Protein AF-A0A3L7MNP2-F1 (afdb_monomer)

Nearest PDB structures (foldseek):
  5yqg-assembly1_A  TM=2.444E-01  e=7.232E-02  Mus musculus
  6zbt-assembly2_C  TM=2.582E-01  e=4.859E-01  Homo sapiens
  8qt5-assembly4_G  TM=2.589E-01  e=6.925E-01  Arabidopsis thaliana
  6xr2-assembly2_D  TM=2.088E-01  e=4.863E+00  synthetic construct

pLDDT: mean 84.93, std 20.58, range [28.83, 97.75]

Mean predicted aligned error: 11.1 Å

Secondary structure (DSSP, 8-state):
-----------------------------PPPPP-TTTTTTGGGSPPP-SHHHHHHHHHHHHHTT-HHHHHHHHHHHHHT---HHHHHHHHHHH-HHHHHGGGG-S-S-SSHHHHHHHHHHHHHHHHHHHHHHHHHHH-HHHHHHHHHHHTS-HHHHHHHHHHHHHHGGGGHHHHHHHHTTS-HHHHHHHHHHHHHS-GGGHHHHHHTTTTS-HHHHHHHHHHHHHHT-GGGHHHHHHHHH-TTS-HHHHHHH--

Foldseek 3Di:
DDDDDDDDDDDDDDDDDDDDDPPPDDPPPDPDPPPCPPCVVCVVDDDDDALVSLVVQLVVCVVVVNLLRSLVSLVVSLVVDDDLVSLLVCCVVQNLVNLVCQCVPPASDPDPVSRVSSNVSSVVSSVSSVVSNLCCLLDPVNLLVLLVLCVPDPVSVVVSLVSPLVSALSSLVVLLVVCQVDDPVSNVSSLVSLLPRDLSNLVVLLVSCPPGDLVSVLSSLVSCVSNVVVVNLVVLVVQLPDPVHDNVRNVSSPD

Solvent-accessible surface area (backbone atoms only — not comparable to full-atom values): 14923 Å² total; per-residue (Å²): 138,90,80,85,91,84,84,91,83,91,84,90,82,89,84,81,89,82,93,76,82,88,73,80,74,76,77,77,74,68,79,74,71,78,76,70,74,82,59,69,65,58,83,76,54,78,80,64,84,51,75,63,46,28,51,52,48,24,53,50,26,47,74,76,68,39,27,59,57,18,33,49,37,46,50,54,53,64,72,66,63,75,52,52,69,55,32,23,49,48,35,72,75,61,37,62,68,56,53,52,50,54,74,69,58,88,68,38,40,92,50,67,67,61,23,53,50,36,54,51,48,41,51,50,50,42,51,52,30,50,51,20,38,49,53,62,44,59,33,64,68,59,48,52,51,32,58,56,26,42,74,48,54,74,66,48,20,52,51,21,51,54,55,42,42,72,22,36,50,64,37,45,67,58,50,55,61,45,48,71,73,49,54,79,73,61,30,49,49,50,51,53,47,67,48,69,39,58,79,73,36,50,62,64,53,54,63,49,48,59,94,46,57,70,69,50,30,49,54,51,48,51,33,38,60,76,56,63,46,70,87,42,49,68,60,27,50,50,48,37,65,43,86,89,51,56,68,72,51,19,59,65,34,54,126

Radius of gyration: 38.27 Å; Cα contacts (8 Å, |Δi|>4): 217; chains: 1; bounding box: 99×51×128 Å

Structure (mmCIF, N/CA/C/O backbone):
data_AF-A0A3L7MNP2-F1
#
_entry.id   AF-A0A3L7MNP2-F1
#
loop_
_atom_site.group_PDB
_atom_site.id
_atom_site.type_symbol
_atom_site.label_atom_id
_atom_site.label_alt_id
_atom_site.label_comp_id
_atom_site.label_asym_id
_atom_site.label_entity_id
_atom_site.label_seq_id
_atom_site.pdbx_PDB_ins_code
_atom_site.Cartn_x
_atom_site.Cartn_y
_atom_site.Cartn_z
_atom_site.occupancy
_atom_site.B_iso_or_equiv
_atom_site.auth_seq_id
_atom_site.auth_comp_id
_atom_site.auth_asym_id
_atom_site.auth_atom_id
_atom_site.pdbx_PDB_model_num
ATOM 1 N N . MET A 1 1 ? -74.130 37.918 67.018 1.00 36.03 1 MET A N 1
ATOM 2 C CA . MET A 1 1 ? -75.273 37.619 67.915 1.00 36.03 1 MET A CA 1
ATOM 3 C C . MET A 1 1 ? -75.257 36.127 68.226 1.00 36.03 1 MET A C 1
ATOM 5 O O . MET A 1 1 ? -75.514 35.333 67.341 1.00 36.03 1 MET A O 1
ATOM 9 N N . VAL A 1 2 ? -74.566 35.745 69.302 1.00 34.62 2 VAL A N 1
ATOM 10 C CA . VAL A 1 2 ? -75.116 35.191 70.562 1.00 34.62 2 VAL A CA 1
ATOM 11 C C . VAL A 1 2 ? -75.863 33.864 70.398 1.00 34.62 2 VAL A C 1
ATOM 13 O O . VAL A 1 2 ? -76.995 33.847 69.928 1.00 34.62 2 VAL A O 1
ATOM 16 N N . LYS A 1 3 ? -75.238 32.792 70.905 1.00 37.31 3 LYS A N 1
ATOM 17 C CA . LYS A 1 3 ? -75.749 31.802 71.885 1.00 37.31 3 LYS A CA 1
ATOM 18 C C . LYS A 1 3 ? -74.640 30.743 72.023 1.00 37.31 3 LYS A C 1
ATOM 20 O O . LYS A 1 3 ? -74.254 30.148 71.033 1.00 37.31 3 LYS A O 1
ATOM 25 N N . GLY A 1 4 ? -73.953 30.586 73.153 1.00 33.69 4 GLY A N 1
ATOM 26 C CA . GLY A 1 4 ? -74.481 30.394 74.504 1.00 33.69 4 GLY A CA 1
ATOM 27 C C . GLY A 1 4 ? -74.569 28.879 74.743 1.00 33.69 4 GLY A C 1
ATOM 28 O O . GLY A 1 4 ? -75.430 28.237 74.165 1.00 33.69 4 GLY A O 1
ATOM 29 N N . LEU A 1 5 ? -73.592 28.260 75.412 1.00 35.53 5 LEU A N 1
ATOM 30 C CA . LEU A 1 5 ? -73.501 28.087 76.873 1.00 35.53 5 LEU A CA 1
ATOM 31 C C . LEU A 1 5 ? -73.873 26.638 77.259 1.00 35.53 5 LEU A C 1
ATOM 33 O O . LEU A 1 5 ? -75.000 26.234 76.992 1.00 35.53 5 LEU A O 1
ATOM 37 N N . ARG A 1 6 ? -72.974 25.916 77.953 1.00 37.38 6 ARG A N 1
ATOM 38 C CA . ARG A 1 6 ? -73.204 25.112 79.190 1.00 37.38 6 ARG A CA 1
ATOM 39 C C . ARG A 1 6 ? -72.086 24.064 79.377 1.00 37.38 6 ARG A C 1
ATOM 41 O O . ARG A 1 6 ? -71.880 23.236 78.508 1.00 37.38 6 ARG A O 1
ATOM 48 N N . ARG A 1 7 ? -71.226 24.249 80.391 1.00 39.12 7 ARG A N 1
ATOM 49 C CA . ARG A 1 7 ? -71.238 23.655 81.763 1.00 39.12 7 ARG A CA 1
ATOM 50 C C . ARG A 1 7 ? -70.405 22.358 81.825 1.00 39.12 7 ARG A C 1
ATOM 52 O O . ARG A 1 7 ? -70.753 21.401 81.160 1.00 39.12 7 ARG A O 1
ATOM 59 N N . ILE A 1 8 ? -69.186 22.406 82.380 1.00 34.78 8 ILE A N 1
ATOM 60 C CA . ILE A 1 8 ? -68.773 22.135 83.787 1.00 34.78 8 ILE A CA 1
ATOM 61 C C . ILE A 1 8 ? -68.846 20.646 84.175 1.00 34.78 8 ILE A C 1
ATOM 63 O O . ILE A 1 8 ? -69.945 20.121 84.303 1.00 34.78 8 ILE A O 1
ATOM 67 N N . ALA A 1 9 ? -67.666 20.059 84.446 1.00 33.59 9 ALA A N 1
ATOM 68 C CA . ALA A 1 9 ? -67.277 19.175 85.573 1.00 33.59 9 ALA A CA 1
ATOM 69 C C . ALA A 1 9 ? -66.149 18.231 85.094 1.00 33.59 9 ALA A C 1
ATOM 71 O O . ALA A 1 9 ? -66.364 17.403 84.220 1.00 33.59 9 ALA A O 1
ATOM 72 N N . LEU A 1 10 ? -64.879 18.501 85.410 1.00 28.83 10 LEU A N 1
ATOM 73 C CA . LEU A 1 10 ? -64.154 18.092 86.625 1.00 28.83 10 LEU A CA 1
ATOM 74 C C . LEU A 1 10 ? -64.037 16.561 86.771 1.00 28.83 10 LEU A C 1
ATOM 76 O O . LEU A 1 10 ? -64.940 15.898 87.264 1.00 28.83 10 LEU A O 1
ATOM 80 N N . GLY A 1 11 ? -62.880 16.033 86.370 1.00 30.77 11 GLY A N 1
ATOM 81 C CA . GLY A 1 11 ? -62.455 14.650 86.567 1.00 30.77 11 GLY A CA 1
ATOM 82 C C . GLY A 1 11 ? -60.932 14.598 86.537 1.00 30.77 11 GLY A C 1
ATOM 83 O O . GLY A 1 11 ? -60.317 14.463 85.488 1.00 30.77 11 GLY A O 1
ATOM 84 N N . MET A 1 12 ? -60.349 14.835 87.704 1.00 30.33 12 MET A N 1
ATOM 85 C CA . MET A 1 12 ? -58.928 14.958 87.994 1.00 30.33 12 MET A CA 1
ATOM 86 C C . MET A 1 12 ? -58.279 13.565 88.025 1.00 30.33 12 MET A C 1
ATOM 88 O O . MET A 1 12 ? -58.641 12.754 88.869 1.00 30.33 12 MET A O 1
ATOM 92 N N . MET A 1 13 ? -57.287 13.299 87.173 1.00 31.62 13 MET A N 1
ATOM 93 C CA . MET A 1 13 ? -56.102 12.565 87.623 1.00 31.62 13 MET A CA 1
ATOM 94 C C . MET A 1 13 ? -54.887 12.936 86.773 1.00 31.62 13 MET A C 1
ATOM 96 O O . MET A 1 13 ? -54.773 12.605 85.596 1.00 31.62 13 MET A O 1
ATOM 100 N N . ILE A 1 14 ? -54.005 13.685 87.425 1.00 34.84 14 ILE A N 1
ATOM 101 C CA . ILE A 1 14 ? -52.645 13.996 87.017 1.00 34.84 14 ILE A CA 1
ATOM 102 C C . ILE A 1 14 ? -51.771 12.853 87.535 1.00 34.84 14 ILE A C 1
ATOM 104 O O . ILE A 1 14 ? -51.739 12.610 88.739 1.00 34.84 14 ILE A O 1
ATOM 108 N N . ALA A 1 15 ? -51.037 12.201 86.637 1.00 35.03 15 ALA A N 1
ATOM 109 C CA . ALA A 1 15 ? -49.803 11.493 86.957 1.00 35.03 15 ALA A CA 1
ATOM 110 C C . ALA A 1 15 ? -48.790 11.747 85.827 1.00 35.03 15 ALA A C 1
ATOM 112 O O . ALA A 1 15 ? -48.742 11.065 84.812 1.00 35.03 15 ALA A O 1
ATOM 113 N N . CYS A 1 16 ? -48.092 12.861 86.017 1.00 29.41 16 CYS A N 1
ATOM 114 C CA . CYS A 1 16 ? -46.765 13.268 85.577 1.00 29.41 16 CYS A CA 1
ATOM 115 C C . CYS A 1 16 ? -45.839 12.301 84.794 1.00 29.41 16 CYS A C 1
ATOM 117 O O . CYS A 1 16 ? -45.483 11.246 85.305 1.00 29.41 16 CYS A O 1
ATOM 119 N N . ILE A 1 17 ? -45.282 12.874 83.705 1.00 33.78 17 ILE A N 1
ATOM 120 C CA . ILE A 1 17 ? -43.855 12.882 83.273 1.00 33.78 17 ILE A CA 1
ATOM 121 C C . ILE A 1 17 ? -43.376 11.569 82.600 1.00 33.78 17 ILE A C 1
ATOM 123 O O . ILE A 1 17 ? -43.408 10.514 83.212 1.00 33.78 17 ILE A O 1
ATOM 127 N N . SER A 1 18 ? -42.966 11.524 81.323 1.00 33.44 18 SER A N 1
ATOM 128 C CA . SER A 1 18 ? -42.088 12.452 80.586 1.00 33.44 18 SER A CA 1
ATOM 129 C C . SER A 1 18 ? -42.503 12.662 79.119 1.00 33.44 18 SER A C 1
ATOM 131 O O . SER A 1 18 ? -42.800 11.711 78.401 1.00 33.44 18 SER A O 1
ATOM 133 N N . MET A 1 19 ? -42.453 13.918 78.663 1.00 34.75 19 MET A N 1
ATOM 134 C CA . MET A 1 19 ? -42.326 14.278 77.247 1.00 34.75 19 MET A CA 1
ATOM 135 C C . MET A 1 19 ? -40.847 14.209 76.869 1.00 34.75 19 MET A C 1
ATOM 137 O O . MET A 1 19 ? -40.064 14.988 77.398 1.00 34.75 19 MET A O 1
ATOM 141 N N . GLU A 1 20 ? -40.495 13.363 75.911 1.00 38.12 20 GLU A N 1
ATOM 142 C CA . GLU A 1 20 ? -39.300 13.535 75.085 1.00 38.12 20 GLU A CA 1
ATOM 143 C C . GLU A 1 20 ? -39.681 13.194 73.641 1.00 38.12 20 GLU A C 1
ATOM 145 O O . GLU A 1 20 ? -40.378 12.216 73.366 1.00 38.12 20 GLU A O 1
ATOM 150 N N . GLY A 1 21 ? -39.350 14.116 72.740 1.00 32.62 21 GLY A N 1
ATOM 151 C CA . GLY A 1 21 ? -39.911 14.214 71.401 1.00 32.62 21 GLY A CA 1
ATOM 152 C C . GLY A 1 21 ? -39.615 13.014 70.507 1.00 32.62 21 GLY A C 1
ATOM 153 O O . GLY A 1 21 ? -38.472 12.602 70.337 1.00 32.62 21 GLY A O 1
ATOM 154 N N . LEU A 1 22 ? -40.655 12.533 69.827 1.00 32.47 22 LEU A N 1
ATOM 155 C CA . LEU A 1 22 ? -40.521 11.730 68.617 1.00 32.47 22 LEU A CA 1
ATOM 156 C C . LEU A 1 22 ? -40.090 12.644 67.462 1.00 32.47 22 LEU A C 1
ATOM 158 O O . LEU A 1 22 ? -40.891 13.062 66.627 1.00 32.47 22 LEU A O 1
ATOM 162 N N . HIS A 1 23 ? -38.794 12.951 67.424 1.00 34.59 23 HIS A N 1
ATOM 163 C CA . HIS A 1 23 ? -38.115 13.248 66.172 1.00 34.59 23 HIS A CA 1
ATOM 164 C C . HIS A 1 23 ? -38.056 11.948 65.364 1.00 34.59 23 HIS A C 1
ATOM 166 O O . HIS A 1 23 ? -37.275 11.045 65.658 1.00 34.59 23 HIS A O 1
ATOM 172 N N . VAL A 1 24 ? -38.901 11.852 64.339 1.00 37.78 24 VAL A N 1
ATOM 173 C CA . VAL A 1 24 ? -38.730 10.891 63.248 1.00 37.78 24 VAL A CA 1
ATOM 174 C C . VAL A 1 24 ? -37.442 11.287 62.528 1.00 37.78 24 VAL A C 1
ATOM 176 O O . VAL A 1 24 ? -37.421 12.224 61.732 1.00 37.78 24 VAL A O 1
ATOM 179 N N . SER A 1 25 ? -36.338 10.632 62.883 1.00 36.09 25 SER A N 1
ATOM 180 C CA . SER A 1 25 ? -35.075 10.758 62.167 1.00 36.09 25 SER A CA 1
ATOM 181 C C . SER A 1 25 ? -35.264 10.131 60.790 1.00 36.09 25 SER A C 1
ATOM 183 O O . SER A 1 25 ? -35.435 8.919 60.658 1.00 36.09 25 SER A O 1
ATOM 185 N N . ALA A 1 26 ? -35.257 10.988 59.769 1.00 37.56 26 ALA A N 1
ATOM 186 C CA . ALA A 1 26 ? -34.858 10.603 58.432 1.00 37.56 26 ALA A CA 1
ATOM 187 C C . ALA A 1 26 ? -33.493 9.919 58.562 1.00 37.56 26 ALA A C 1
ATOM 189 O O . ALA A 1 26 ? -32.508 10.548 58.949 1.00 37.56 26 ALA A O 1
ATOM 190 N N . GLN A 1 27 ? -33.459 8.610 58.326 1.00 37.91 27 GLN A N 1
ATOM 191 C CA . GLN A 1 27 ? -32.209 7.934 58.039 1.00 37.91 27 GLN A CA 1
ATOM 192 C C . GLN A 1 27 ? -31.743 8.489 56.697 1.00 37.91 27 GLN A C 1
ATOM 194 O O . GLN A 1 27 ? -32.255 8.099 55.650 1.00 37.91 27 GLN A O 1
ATOM 199 N N . ASP A 1 28 ? -30.815 9.443 56.756 1.00 38.09 28 ASP A N 1
ATOM 200 C CA . ASP A 1 28 ? -29.923 9.748 55.649 1.00 38.09 28 ASP A CA 1
ATOM 201 C C . ASP A 1 28 ? -29.277 8.425 55.230 1.00 38.09 28 ASP A C 1
ATOM 203 O O . ASP A 1 28 ? -28.380 7.896 55.896 1.00 38.09 28 ASP A O 1
ATOM 207 N N . GLU A 1 29 ? -29.787 7.845 54.144 1.00 40.62 29 GLU A N 1
ATOM 208 C CA . GLU A 1 29 ? -29.100 6.794 53.415 1.00 40.62 29 GLU A CA 1
ATOM 209 C C . GLU A 1 29 ? -27.789 7.422 52.937 1.00 40.62 29 GLU A C 1
ATOM 211 O O . GLU A 1 29 ? -27.748 8.169 51.958 1.00 40.62 29 GLU A O 1
ATOM 216 N N . ALA A 1 30 ? -26.716 7.179 53.693 1.00 43.59 30 ALA A N 1
ATOM 217 C CA . ALA A 1 30 ? -25.374 7.567 53.301 1.00 43.59 30 ALA A CA 1
ATOM 218 C C . ALA A 1 30 ? -25.156 7.141 51.838 1.00 43.59 30 ALA A C 1
ATOM 220 O O . ALA A 1 30 ? -25.525 6.012 51.481 1.00 43.59 30 ALA A O 1
ATOM 221 N N . PRO A 1 31 ? -24.581 8.006 50.979 1.00 47.34 31 PRO A N 1
ATOM 222 C CA . PRO A 1 31 ? -24.352 7.655 49.589 1.00 47.34 31 PRO A CA 1
ATOM 223 C C . PRO A 1 31 ? -23.554 6.357 49.567 1.00 47.34 31 PRO A C 1
ATOM 225 O O . PRO A 1 31 ? -22.465 6.282 50.143 1.00 47.34 31 PRO A O 1
ATOM 228 N N . LYS A 1 32 ? -24.135 5.311 48.961 1.00 47.53 32 LYS A N 1
ATOM 229 C CA . LYS A 1 32 ? -23.466 4.017 48.822 1.00 47.53 32 LYS A CA 1
ATOM 230 C C . LYS A 1 32 ? -22.066 4.294 48.268 1.00 47.53 32 LYS A C 1
ATOM 232 O O . LYS A 1 32 ? -21.976 4.956 47.229 1.00 47.53 32 LYS A O 1
ATOM 237 N N . PRO A 1 33 ? -20.993 3.841 48.943 1.00 43.84 33 PRO A N 1
ATOM 238 C CA . PRO A 1 33 ? -19.646 4.032 48.431 1.00 43.84 33 PRO A CA 1
ATOM 239 C C . PRO A 1 33 ? -19.598 3.498 46.996 1.00 43.84 33 PRO A C 1
ATOM 241 O O . PRO A 1 33 ? -20.262 2.488 46.720 1.00 43.84 33 PRO A O 1
ATOM 244 N N . PRO A 1 34 ? -18.885 4.175 46.076 1.00 51.22 34 PRO A N 1
ATOM 245 C CA . PRO A 1 34 ? -18.814 3.742 44.690 1.00 51.22 34 PRO A CA 1
ATOM 246 C C . PRO A 1 34 ? -18.431 2.261 44.670 1.00 51.22 34 PRO A C 1
ATOM 248 O O . PRO A 1 34 ? -17.496 1.833 45.350 1.00 51.22 34 PRO A O 1
ATOM 251 N N . ASP A 1 35 ? -19.239 1.454 43.982 1.00 51.75 35 ASP A N 1
ATOM 252 C CA . ASP A 1 35 ? -19.048 0.010 43.899 1.00 51.75 35 ASP A CA 1
ATOM 253 C C . ASP A 1 35 ? -17.831 -0.280 43.015 1.00 51.75 35 ASP A C 1
ATOM 255 O O . ASP A 1 35 ? -17.945 -0.657 41.849 1.00 51.75 35 ASP A O 1
ATOM 259 N N . ASN A 1 36 ? -16.640 -0.099 43.585 1.00 52.12 36 ASN A N 1
ATOM 260 C CA . ASN A 1 36 ? -15.350 -0.333 42.938 1.00 52.12 36 ASN A CA 1
ATOM 261 C C . ASN A 1 36 ? -15.126 -1.826 42.616 1.00 52.12 36 ASN A C 1
ATOM 263 O O . ASN A 1 36 ? -14.095 -2.196 42.062 1.00 52.12 36 ASN A O 1
ATOM 267 N N . ARG A 1 37 ? -16.076 -2.709 42.966 1.00 48.81 37 ARG A N 1
ATOM 268 C CA . ARG A 1 37 ? -15.973 -4.165 42.797 1.00 48.81 37 ARG A CA 1
ATOM 269 C C . ARG A 1 37 ? -16.460 -4.671 41.443 1.00 48.81 37 ARG A C 1
ATOM 271 O O . ARG A 1 37 ? -16.263 -5.848 41.153 1.00 48.81 37 ARG A O 1
ATOM 278 N N . ARG A 1 38 ? -17.083 -3.835 40.604 1.00 47.34 38 ARG A N 1
ATOM 279 C CA . ARG A 1 38 ? -17.648 -4.313 39.325 1.00 47.34 38 ARG A CA 1
ATOM 280 C C . ARG A 1 38 ? -16.626 -4.501 38.210 1.00 47.34 38 ARG A C 1
ATOM 282 O O . ARG A 1 38 ? -16.899 -5.279 37.303 1.00 47.34 38 ARG A O 1
ATOM 289 N N . ASP A 1 39 ? -15.453 -3.877 38.308 1.00 57.81 39 ASP A N 1
ATOM 290 C CA . ASP A 1 39 ? -14.429 -3.913 37.258 1.00 57.81 39 ASP A CA 1
ATOM 291 C C . ASP A 1 39 ? -13.004 -3.982 37.851 1.00 57.81 39 ASP A C 1
ATOM 293 O O . ASP A 1 39 ? -12.107 -3.211 37.509 1.00 57.81 39 ASP A O 1
ATOM 297 N N . GLY A 1 40 ? -12.798 -4.920 38.782 1.00 58.19 40 GLY A N 1
ATOM 298 C CA . GLY A 1 40 ? -11.583 -5.042 39.601 1.00 58.19 40 GLY A CA 1
ATOM 299 C C . GLY A 1 40 ? -10.274 -5.337 38.856 1.00 58.19 40 GLY A C 1
ATOM 300 O O . GLY A 1 40 ? -9.220 -5.289 39.479 1.00 58.19 40 GLY A O 1
ATOM 301 N N . TYR A 1 41 ? -10.291 -5.620 37.550 1.00 67.31 41 TYR A N 1
ATOM 302 C CA . TYR A 1 41 ? -9.051 -5.748 36.776 1.00 67.31 41 TYR A CA 1
ATOM 303 C C . TYR A 1 41 ? -8.529 -4.396 36.269 1.00 67.31 41 TYR A C 1
ATOM 305 O O . TYR A 1 41 ? -7.323 -4.244 36.100 1.00 67.31 41 TYR A O 1
ATOM 313 N N . ARG A 1 42 ? -9.396 -3.390 36.068 1.00 70.88 42 ARG A N 1
ATOM 314 C CA . ARG A 1 42 ? -9.015 -2.106 35.444 1.00 70.88 42 ARG A CA 1
ATOM 315 C C . ARG A 1 42 ? -8.058 -1.271 36.284 1.00 70.88 42 ARG A C 1
ATOM 317 O O . ARG A 1 42 ? -7.287 -0.499 35.734 1.00 70.88 42 ARG A O 1
ATOM 324 N N . GLN A 1 43 ? -8.045 -1.480 37.597 1.00 68.62 43 GLN A N 1
ATOM 325 C CA . GLN A 1 43 ? -7.073 -0.867 38.509 1.00 68.62 43 GLN A CA 1
ATOM 326 C C . GLN A 1 43 ? -5.617 -1.273 38.221 1.00 68.62 43 GLN A C 1
ATOM 328 O O . GLN A 1 43 ? -4.696 -0.598 38.671 1.00 68.62 43 GLN A O 1
ATOM 333 N N . PHE A 1 44 ? -5.402 -2.362 37.475 1.00 66.00 44 PHE A N 1
ATOM 334 C CA . PHE A 1 44 ? -4.072 -2.811 37.061 1.00 66.00 44 PHE A CA 1
ATOM 335 C C . PHE A 1 44 ? -3.663 -2.269 35.683 1.00 66.00 44 PHE A C 1
ATOM 337 O O . PHE A 1 44 ? -2.513 -2.443 35.281 1.00 66.00 44 PHE A O 1
ATOM 344 N N . PHE A 1 45 ? -4.574 -1.602 34.963 1.00 73.56 45 PHE A N 1
ATOM 345 C CA . PHE A 1 45 ? -4.294 -1.033 33.648 1.00 73.56 45 PHE A CA 1
ATOM 346 C C . PHE A 1 45 ? -3.790 0.403 33.777 1.00 73.56 45 PHE A C 1
ATOM 348 O O . PHE A 1 45 ? -4.340 1.228 34.507 1.00 73.56 45 PHE A O 1
ATOM 355 N N . LYS A 1 46 ? -2.731 0.713 33.027 1.00 80.44 46 LYS A N 1
ATOM 356 C CA . LYS A 1 46 ? -2.284 2.094 32.830 1.00 80.44 46 LYS A CA 1
ATOM 357 C C . LYS A 1 46 ? -3.282 2.810 31.922 1.00 80.44 46 LYS A C 1
ATOM 359 O O . LYS A 1 46 ? -3.825 2.203 31.004 1.00 80.44 46 LYS A O 1
ATOM 364 N N . GLN A 1 47 ? -3.504 4.101 32.164 1.00 84.50 47 GLN A N 1
ATOM 365 C CA . GLN A 1 47 ? -4.331 4.906 31.267 1.00 84.50 47 GLN A CA 1
ATOM 366 C C . GLN A 1 47 ? -3.680 4.990 29.879 1.00 84.50 47 GLN A C 1
ATOM 368 O O . GLN A 1 47 ? -2.487 5.311 29.822 1.00 84.50 47 GLN A O 1
ATOM 373 N N . PRO A 1 48 ? -4.436 4.766 28.788 1.00 90.19 48 PRO A N 1
ATOM 374 C CA . PRO A 1 48 ? -3.902 4.847 27.436 1.00 90.19 48 PRO A CA 1
ATOM 375 C C . PRO A 1 48 ? -3.302 6.220 27.124 1.00 90.19 48 PRO A C 1
ATOM 377 O O . PRO A 1 48 ? -3.958 7.251 27.295 1.00 90.19 48 PRO A O 1
ATOM 380 N N . GLN A 1 49 ? -2.051 6.250 26.664 1.00 89.25 49 GLN A N 1
ATOM 381 C CA . GLN A 1 49 ? -1.365 7.500 26.326 1.00 89.25 49 GLN A CA 1
ATOM 382 C C . GLN A 1 49 ? -1.227 7.668 24.819 1.00 89.25 49 GLN A C 1
ATOM 384 O O . GLN A 1 49 ? -1.552 8.734 24.287 1.00 89.25 49 GLN A O 1
ATOM 389 N N . ASN A 1 50 ? -0.789 6.611 24.138 1.00 92.81 50 ASN A N 1
ATOM 390 C CA . ASN A 1 50 ? -0.544 6.612 22.699 1.00 92.81 50 ASN A CA 1
ATOM 391 C C . ASN A 1 50 ? -1.621 5.825 21.931 1.00 92.81 50 ASN A C 1
ATOM 393 O O . ASN A 1 50 ? -2.427 5.106 22.519 1.00 92.81 50 ASN A O 1
ATOM 397 N N . ILE A 1 51 ? -1.616 5.956 20.602 1.00 95.50 51 ILE A N 1
ATOM 398 C CA . ILE A 1 51 ? -2.606 5.328 19.718 1.00 95.50 51 ILE A CA 1
ATOM 399 C C . ILE A 1 51 ? -2.691 3.799 19.880 1.00 95.50 51 ILE A C 1
ATOM 401 O O . ILE A 1 51 ? -3.776 3.230 19.775 1.00 95.50 51 ILE A O 1
ATOM 405 N N . PHE A 1 52 ? -1.571 3.129 20.170 1.00 95.50 52 PHE A N 1
ATOM 406 C CA . PHE A 1 52 ? -1.534 1.682 20.368 1.00 95.50 52 PHE A CA 1
ATOM 407 C C . PHE A 1 52 ? -2.130 1.279 21.712 1.00 95.50 52 PHE A C 1
ATOM 409 O O . PHE A 1 52 ? -2.875 0.306 21.750 1.00 95.50 52 PHE A O 1
ATOM 416 N N . ASP A 1 53 ? -1.873 2.041 22.779 1.00 94.44 53 ASP A N 1
ATOM 417 C CA . ASP A 1 53 ? -2.490 1.777 24.083 1.00 94.44 53 ASP A CA 1
ATOM 418 C C . ASP A 1 53 ? -4.018 1.880 23.984 1.00 94.44 53 ASP A C 1
ATOM 420 O O . ASP A 1 53 ? -4.739 1.063 24.555 1.00 94.44 53 ASP A O 1
ATOM 424 N N . TYR A 1 54 ? -4.525 2.879 23.246 1.00 95.62 54 TYR A N 1
ATOM 425 C CA . TYR A 1 54 ? -5.965 3.009 23.029 1.00 95.62 54 TYR A CA 1
ATOM 426 C C . TYR A 1 54 ? -6.504 1.854 22.204 1.00 95.62 54 TYR A C 1
ATOM 428 O O . TYR A 1 54 ? -7.533 1.291 22.563 1.00 95.62 54 TYR A O 1
ATOM 436 N N . TRP A 1 55 ? -5.818 1.484 21.121 1.00 96.62 55 TRP A N 1
ATOM 437 C CA . TRP A 1 55 ? -6.219 0.339 20.313 1.00 96.62 55 TRP A CA 1
ATOM 438 C C . TRP A 1 55 ? -6.315 -0.940 21.155 1.00 96.62 55 TRP A C 1
ATOM 440 O O . TRP A 1 55 ? -7.343 -1.613 21.120 1.00 96.62 55 TRP A O 1
ATOM 450 N N . GLU A 1 56 ? -5.287 -1.232 21.954 1.00 95.19 56 GLU A N 1
ATOM 451 C CA . GLU A 1 56 ? -5.244 -2.398 22.841 1.00 95.19 56 GLU A CA 1
ATOM 452 C C . GLU A 1 56 ? -6.378 -2.359 23.877 1.00 95.19 56 GLU A C 1
ATOM 454 O O . GLU A 1 56 ? -7.063 -3.366 24.070 1.00 95.19 56 GLU A O 1
ATOM 459 N N . ALA A 1 57 ? -6.645 -1.194 24.479 1.00 94.88 57 ALA A N 1
ATOM 460 C CA . ALA A 1 57 ? -7.752 -1.013 25.415 1.00 94.88 57 ALA A CA 1
ATOM 461 C C . ALA A 1 57 ? -9.123 -1.235 24.751 1.00 94.88 57 ALA A C 1
ATOM 463 O O . ALA A 1 57 ? -9.961 -1.946 25.302 1.00 94.88 57 ALA A O 1
ATOM 464 N N . ILE A 1 58 ? -9.352 -0.687 23.552 1.00 95.62 58 ILE A N 1
ATOM 465 C CA . ILE A 1 58 ? -10.601 -0.881 22.795 1.00 95.62 58 ILE A CA 1
ATOM 466 C C . ILE A 1 58 ? -10.811 -2.368 22.502 1.00 95.62 58 ILE A C 1
ATOM 468 O O . ILE A 1 58 ? -11.882 -2.903 22.792 1.00 95.62 58 ILE A O 1
ATOM 472 N N . THR A 1 59 ? -9.801 -3.048 21.948 1.00 95.75 59 THR A N 1
ATOM 473 C CA . THR A 1 59 ? -9.922 -4.468 21.589 1.00 95.75 59 THR A CA 1
ATOM 474 C C . THR A 1 59 ? -10.127 -5.346 22.813 1.00 95.75 59 THR A C 1
ATOM 476 O O . THR A 1 59 ? -10.997 -6.213 22.795 1.00 95.75 59 THR A O 1
ATOM 479 N N . PHE A 1 60 ? -9.400 -5.078 23.897 1.00 94.44 60 PHE A N 1
ATOM 480 C CA . PHE A 1 60 ? -9.535 -5.829 25.137 1.00 94.44 60 PHE A CA 1
ATOM 481 C C . PHE A 1 60 ? -10.933 -5.671 25.745 1.00 94.44 60 PHE A C 1
ATOM 483 O O . PHE A 1 60 ? -11.566 -6.661 26.106 1.00 94.44 60 PHE A O 1
ATOM 490 N N . GLU A 1 61 ? -11.459 -4.443 25.808 1.00 94.56 61 GLU A N 1
ATOM 491 C CA . GLU A 1 61 ? -12.804 -4.198 26.340 1.00 94.56 61 GLU A CA 1
ATOM 492 C C . GLU A 1 61 ? -13.902 -4.824 25.459 1.00 94.56 61 GLU A C 1
ATOM 494 O O . GLU A 1 61 ? -14.915 -5.291 25.983 1.00 94.56 61 GLU A O 1
ATOM 499 N N . ILE A 1 62 ? -13.697 -4.911 24.139 1.00 95.56 62 ILE A N 1
ATOM 500 C CA . ILE A 1 62 ? -14.577 -5.674 23.238 1.00 95.56 62 ILE A CA 1
ATOM 501 C C . ILE A 1 62 ? -14.522 -7.173 23.564 1.00 95.56 62 ILE A C 1
ATOM 503 O O . ILE A 1 62 ? -15.572 -7.804 23.691 1.00 95.56 62 ILE A O 1
ATOM 507 N N . GLU A 1 63 ? -13.327 -7.742 23.735 1.00 93.31 63 GLU A N 1
ATOM 508 C CA . GLU A 1 63 ? -13.129 -9.174 24.011 1.00 93.31 63 GLU A CA 1
ATOM 509 C C . GLU A 1 63 ? -13.782 -9.621 25.324 1.00 93.31 63 GLU A C 1
ATOM 511 O O . GLU A 1 63 ? -14.394 -10.688 25.387 1.00 93.31 63 GLU A O 1
ATOM 516 N N . VAL A 1 64 ? -13.722 -8.784 26.362 1.00 93.25 64 VAL A N 1
ATOM 517 C CA . VAL A 1 64 ? -14.365 -9.052 27.662 1.00 93.25 64 VAL A CA 1
ATOM 518 C C . VAL A 1 64 ? -15.847 -8.637 27.703 1.00 93.25 64 VAL A C 1
ATOM 520 O O . VAL A 1 64 ? -16.494 -8.730 28.750 1.00 93.25 64 VAL A O 1
ATOM 523 N N . GLY A 1 65 ? -16.409 -8.187 26.573 1.00 93.44 65 GLY A N 1
ATOM 524 C CA . GLY A 1 65 ? -17.830 -7.852 26.411 1.00 93.44 65 GLY A CA 1
ATOM 525 C C . GLY A 1 65 ? -18.258 -6.524 27.046 1.00 93.44 65 GLY A C 1
ATOM 526 O O . GLY A 1 65 ? -19.447 -6.293 27.279 1.00 93.44 65 GLY A O 1
ATOM 527 N N . LYS A 1 66 ? -17.307 -5.640 27.346 1.00 93.56 66 LYS A N 1
ATOM 528 C CA . LYS A 1 66 ? -17.507 -4.340 27.999 1.00 93.56 66 LYS A CA 1
ATOM 529 C C . LYS A 1 66 ? -17.531 -3.213 26.965 1.00 93.56 66 LYS A C 1
ATOM 531 O O . LYS A 1 66 ? -16.754 -2.260 27.016 1.00 93.56 66 LYS A O 1
ATOM 536 N N . TYR A 1 67 ? -18.489 -3.300 26.048 1.00 95.56 67 TYR A N 1
ATOM 537 C CA . TYR A 1 67 ? -18.612 -2.391 24.906 1.00 95.56 67 TYR A CA 1
ATOM 538 C C . TYR A 1 67 ? -18.745 -0.905 25.282 1.00 95.56 67 TYR A C 1
ATOM 540 O O . TYR A 1 67 ? -18.187 -0.061 24.588 1.00 95.56 67 TYR A O 1
ATOM 548 N N . ASP A 1 68 ? -19.388 -0.579 26.412 1.00 92.69 68 ASP A N 1
ATOM 549 C CA . ASP A 1 68 ? -19.512 0.809 26.888 1.00 92.69 68 ASP A CA 1
ATOM 550 C C . ASP A 1 68 ? -18.143 1.450 27.179 1.00 92.69 68 ASP A C 1
ATOM 552 O O . ASP A 1 68 ? -17.953 2.647 26.975 1.00 92.69 68 ASP A O 1
ATOM 556 N N . PHE A 1 69 ? -17.178 0.661 27.662 1.00 92.94 69 PHE A N 1
ATOM 557 C CA . PHE A 1 69 ? -15.820 1.137 27.929 1.00 92.94 69 PHE A CA 1
ATOM 558 C C . PHE A 1 69 ? -14.998 1.211 26.647 1.00 92.94 69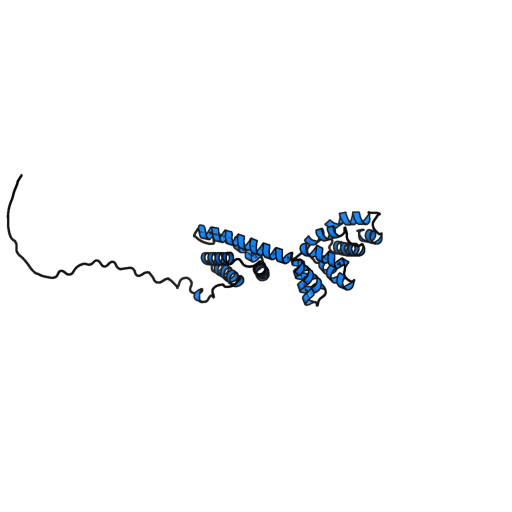 PHE A C 1
ATOM 560 O O . PHE A 1 69 ? -14.295 2.197 26.440 1.00 92.94 69 PHE A O 1
ATOM 567 N N . ALA A 1 70 ? -15.153 0.231 25.754 1.00 95.81 70 ALA A N 1
ATOM 568 C CA . ALA A 1 70 ? -14.551 0.289 24.426 1.00 95.81 70 ALA A CA 1
ATOM 569 C C . ALA A 1 70 ? -15.002 1.541 23.653 1.00 95.81 70 ALA A C 1
ATOM 571 O O . ALA A 1 70 ? -14.174 2.210 23.044 1.00 95.81 70 ALA A O 1
ATOM 572 N N . ALA A 1 71 ? -16.288 1.902 23.740 1.00 96.38 71 ALA A N 1
ATOM 573 C CA . ALA A 1 71 ? -16.837 3.118 23.144 1.00 96.38 71 ALA A CA 1
ATOM 574 C C . ALA A 1 71 ? -16.174 4.391 23.693 1.00 96.38 71 ALA A C 1
ATOM 576 O O . ALA A 1 71 ? -15.862 5.295 22.928 1.00 96.38 71 ALA A O 1
ATOM 577 N N . ARG A 1 72 ? -15.907 4.453 25.004 1.00 94.38 72 ARG A N 1
ATOM 578 C CA . ARG A 1 72 ? -15.204 5.595 25.616 1.00 94.38 72 ARG A CA 1
ATOM 579 C C . ARG A 1 72 ? -13.757 5.695 25.147 1.00 94.38 72 ARG A C 1
ATOM 581 O O . ARG A 1 72 ? -13.320 6.773 24.777 1.00 94.38 72 ARG A O 1
ATOM 588 N N . TYR A 1 73 ? -13.028 4.581 25.112 1.00 95.50 73 TYR A N 1
ATOM 589 C CA . TYR A 1 73 ? -11.654 4.594 24.604 1.00 95.50 73 TYR A CA 1
ATOM 590 C C . TYR A 1 73 ? -11.585 4.926 23.111 1.00 95.50 73 TYR A C 1
ATOM 592 O O . TYR A 1 73 ? -10.637 5.577 22.681 1.00 95.50 73 TYR A O 1
ATOM 600 N N . LEU A 1 74 ? -12.582 4.508 22.328 1.00 96.75 74 LEU A N 1
ATOM 601 C CA . LEU A 1 74 ? -12.704 4.880 20.922 1.00 96.75 74 LEU A CA 1
ATOM 602 C C . LEU A 1 74 ? -12.938 6.385 20.765 1.00 96.75 74 LEU A C 1
ATOM 604 O O . LEU A 1 74 ? -12.234 7.021 19.982 1.00 96.75 74 LEU A O 1
ATOM 608 N N . HIS A 1 75 ? -13.850 6.949 21.553 1.00 95.75 75 HIS A N 1
ATOM 609 C CA . HIS A 1 75 ? -14.086 8.386 21.607 1.00 95.75 75 HIS A CA 1
ATOM 610 C C . HIS A 1 75 ? -12.792 9.149 21.919 1.00 95.75 75 HIS A C 1
ATOM 612 O O . HIS A 1 75 ? -12.335 9.943 21.095 1.00 95.75 75 HIS A O 1
ATOM 618 N N . ASP A 1 76 ? -12.125 8.811 23.026 1.00 94.44 76 ASP A N 1
ATOM 619 C CA . ASP A 1 76 ? -10.869 9.441 23.448 1.00 94.44 76 ASP A CA 1
ATOM 620 C C . ASP A 1 76 ? -9.762 9.336 22.376 1.00 94.44 76 ASP A C 1
ATOM 622 O O . ASP A 1 76 ? -9.011 10.289 22.149 1.00 94.44 76 ASP A O 1
ATOM 626 N N . LEU A 1 77 ? -9.658 8.184 21.695 1.00 94.62 77 LEU A N 1
ATOM 627 C CA . LEU A 1 77 ? -8.725 7.981 20.580 1.00 94.62 77 LEU A CA 1
ATOM 628 C C . LEU A 1 77 ? -9.035 8.965 19.445 1.00 94.62 77 LEU A C 1
ATOM 630 O O . LEU A 1 77 ? -8.126 9.622 18.932 1.00 94.62 77 LEU A O 1
ATOM 634 N N . THR A 1 78 ? -10.306 9.088 19.054 1.00 94.19 78 THR A N 1
ATOM 635 C CA . THR A 1 78 ? -10.712 9.983 17.959 1.00 94.19 78 THR A CA 1
ATOM 636 C C . THR A 1 78 ? -10.592 11.468 18.310 1.00 94.19 78 THR A C 1
ATOM 638 O O . THR A 1 78 ? -10.249 12.268 17.436 1.00 94.19 78 THR A O 1
ATOM 641 N N . GLU A 1 79 ? -10.776 11.851 19.576 1.00 93.69 79 GLU A N 1
ATOM 642 C CA . GLU A 1 79 ? -10.618 13.240 20.025 1.00 93.69 79 GLU A CA 1
ATOM 643 C C . GLU A 1 79 ? -9.160 13.714 20.016 1.00 93.69 79 GLU A C 1
ATOM 645 O O . GLU A 1 79 ? -8.892 14.878 19.700 1.00 93.69 79 GLU A O 1
ATOM 650 N N . LYS A 1 80 ? -8.202 12.823 20.306 1.00 90.81 80 LYS A N 1
ATOM 651 C CA . LYS A 1 80 ? -6.768 13.161 20.373 1.00 90.81 80 LYS A CA 1
ATOM 652 C C . LYS A 1 80 ? -6.134 13.555 19.033 1.00 90.81 80 LYS A C 1
ATOM 654 O O . LYS A 1 80 ? -5.043 14.115 19.053 1.00 90.81 80 LYS A O 1
ATOM 659 N N . LYS A 1 81 ? -6.802 13.309 17.895 1.00 87.75 81 LYS A N 1
ATOM 660 C CA . LYS A 1 81 ? -6.371 13.698 16.532 1.00 87.75 81 LYS A CA 1
ATOM 661 C C . LYS A 1 81 ? -4.891 13.401 16.239 1.00 87.75 81 LYS A C 1
ATOM 663 O O . LYS A 1 81 ? -4.064 14.303 16.124 1.00 87.75 81 LYS A O 1
ATOM 668 N N . TYR A 1 82 ? -4.579 12.120 16.082 1.00 94.31 82 TYR A N 1
ATOM 669 C CA . TYR A 1 82 ? -3.241 11.644 15.724 1.00 94.31 82 TYR A CA 1
ATOM 670 C C . TYR A 1 82 ? -2.781 12.105 14.335 1.00 94.31 82 TYR A C 1
ATOM 672 O O . TYR A 1 82 ? -3.590 12.360 13.439 1.00 94.31 82 TYR A O 1
ATOM 680 N N . SER A 1 83 ? -1.463 12.172 14.148 1.00 96.56 83 SER A N 1
ATOM 681 C CA . SER A 1 83 ? -0.858 12.474 12.848 1.00 96.56 83 SER A CA 1
ATOM 682 C C . SER A 1 83 ? -1.067 11.339 11.833 1.00 96.56 83 SER A C 1
ATOM 684 O O . SER A 1 83 ? -1.236 10.173 12.200 1.00 96.56 83 SER A O 1
ATOM 686 N N . ASP A 1 84 ? -0.969 11.655 10.533 1.00 96.06 84 ASP A N 1
ATOM 687 C CA . ASP A 1 84 ? -1.011 10.642 9.465 1.00 96.06 84 ASP A CA 1
ATOM 688 C C . ASP A 1 84 ? 0.071 9.558 9.672 1.00 96.06 84 ASP A C 1
ATOM 690 O O . ASP A 1 84 ? -0.158 8.379 9.410 1.00 96.06 84 ASP A O 1
ATOM 694 N N . ALA A 1 85 ? 1.250 9.923 10.187 1.00 95.56 85 ALA A N 1
ATOM 695 C CA . ALA A 1 85 ? 2.333 8.971 10.438 1.00 95.56 85 ALA A CA 1
ATOM 696 C C . ALA A 1 85 ? 1.983 7.959 11.544 1.00 95.56 85 ALA A C 1
ATOM 698 O O . ALA A 1 85 ? 2.251 6.761 11.401 1.00 95.56 85 ALA A O 1
ATOM 699 N N . GLU A 1 86 ? 1.357 8.414 12.630 1.00 96.88 86 GLU A N 1
ATOM 700 C CA . GLU A 1 86 ? 0.911 7.551 13.729 1.00 96.88 86 GLU A CA 1
ATOM 701 C C . GLU A 1 86 ? -0.247 6.647 13.298 1.00 96.88 86 GLU A C 1
ATOM 703 O O . GLU A 1 86 ? -0.217 5.443 13.556 1.00 96.88 86 GLU A O 1
ATOM 708 N N . LEU A 1 87 ? -1.223 7.196 12.570 1.00 97.56 87 LEU A N 1
ATOM 709 C CA . LEU A 1 87 ? -2.350 6.439 12.019 1.00 97.56 87 LEU A CA 1
ATOM 710 C C . LEU A 1 87 ? -1.889 5.369 11.020 1.00 97.56 87 LEU A C 1
ATOM 712 O O . LEU A 1 87 ? -2.346 4.226 11.072 1.00 97.56 87 LEU A O 1
ATOM 716 N N . ALA A 1 88 ? -0.943 5.698 10.139 1.00 96.69 88 ALA A N 1
ATOM 717 C CA . ALA A 1 88 ? -0.355 4.720 9.230 1.00 96.69 88 ALA A CA 1
ATOM 718 C C . ALA A 1 88 ? 0.427 3.634 9.992 1.00 96.69 88 ALA A C 1
ATOM 720 O O . ALA A 1 88 ? 0.352 2.458 9.636 1.00 96.69 88 ALA A O 1
ATOM 721 N N . SER A 1 89 ? 1.127 4.006 11.068 1.00 96.44 89 SER A N 1
ATOM 722 C CA . SER A 1 89 ? 1.852 3.055 11.924 1.00 96.44 89 SER A CA 1
ATOM 723 C C . SER A 1 89 ? 0.907 2.118 12.682 1.00 96.44 89 SER A C 1
ATOM 725 O O . SER A 1 89 ? 1.228 0.941 12.862 1.00 96.44 89 SER A O 1
ATOM 727 N N . LEU A 1 90 ? -0.280 2.600 13.072 1.00 97.19 90 LEU A N 1
ATOM 728 C CA . LEU A 1 90 ? -1.345 1.743 13.590 1.00 97.19 90 LEU A CA 1
ATOM 729 C C . LEU A 1 90 ? -1.712 0.675 12.557 1.00 97.19 90 LEU A C 1
ATOM 731 O O . LEU A 1 90 ? -1.659 -0.514 12.870 1.00 97.19 90 LEU A O 1
ATOM 735 N N . VAL A 1 91 ? -2.002 1.079 11.316 1.00 97.12 91 VAL A N 1
ATOM 736 C CA . VAL A 1 91 ? -2.346 0.149 10.226 1.00 97.12 91 VAL A CA 1
ATOM 737 C C . VAL A 1 91 ? -1.232 -0.863 9.961 1.00 97.12 91 VAL A C 1
ATOM 739 O O . VAL A 1 91 ? -1.528 -2.036 9.744 1.00 97.12 91 VAL A O 1
ATOM 742 N N . ASP A 1 92 ? 0.034 -0.452 10.012 1.00 94.44 92 ASP A N 1
ATOM 743 C CA . ASP A 1 92 ? 1.165 -1.367 9.830 1.00 94.44 92 ASP A CA 1
ATOM 744 C C . ASP A 1 92 ? 1.243 -2.444 10.917 1.00 94.44 92 ASP A C 1
ATOM 746 O O . ASP A 1 92 ? 1.564 -3.594 10.611 1.00 94.44 92 ASP A O 1
ATOM 750 N N . LYS A 1 93 ? 0.932 -2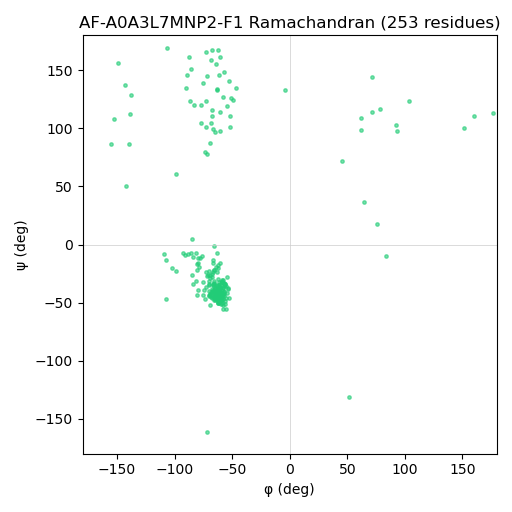.093 12.172 1.00 95.56 93 LYS A N 1
ATOM 751 C CA . LYS A 1 93 ? 0.999 -3.026 13.306 1.00 95.56 93 LYS A CA 1
ATOM 752 C C . LYS A 1 93 ? -0.230 -3.933 13.391 1.00 95.56 93 LYS A C 1
ATOM 754 O O . LYS A 1 93 ? -0.081 -5.123 13.653 1.00 95.56 93 LYS A O 1
ATOM 759 N N . VAL A 1 94 ? -1.435 -3.386 13.203 1.00 94.75 94 VAL A N 1
ATOM 760 C CA . VAL A 1 94 ? -2.696 -4.099 13.505 1.00 94.75 94 VAL A CA 1
ATOM 761 C C . VAL A 1 94 ? -3.466 -4.536 12.265 1.00 94.75 94 VAL A C 1
ATOM 763 O O . VAL A 1 94 ? -4.340 -5.391 12.365 1.00 94.75 94 VAL A O 1
ATOM 766 N N . THR A 1 95 ? -3.105 -4.025 11.085 1.00 94.44 95 THR A N 1
ATOM 767 C CA . THR A 1 95 ? -3.814 -4.155 9.800 1.00 94.44 95 THR A CA 1
ATOM 768 C C . THR A 1 95 ? -5.114 -3.357 9.721 1.00 94.44 95 THR A C 1
ATOM 770 O O . THR A 1 95 ? -5.895 -3.283 10.668 1.00 94.44 95 THR A O 1
ATOM 773 N N . LEU A 1 96 ? -5.407 -2.814 8.535 1.00 94.00 96 LEU A N 1
ATOM 774 C CA . LEU A 1 96 ? -6.650 -2.078 8.296 1.00 94.00 96 LEU A CA 1
ATOM 775 C C . LEU A 1 96 ? -7.887 -2.973 8.496 1.00 94.00 96 LEU A C 1
ATOM 777 O O . LEU A 1 96 ? -8.914 -2.509 8.978 1.00 94.00 96 LEU A O 1
ATOM 781 N N . ASN A 1 97 ? -7.774 -4.273 8.200 1.00 96.00 97 ASN A N 1
ATOM 782 C CA . ASN A 1 97 ? -8.844 -5.245 8.429 1.00 96.00 97 ASN A CA 1
ATOM 783 C C . ASN A 1 97 ? -9.230 -5.355 9.912 1.00 96.00 97 ASN A C 1
ATOM 785 O O . ASN A 1 97 ? -10.409 -5.491 10.224 1.00 96.00 97 ASN A O 1
ATOM 789 N N . ALA A 1 98 ? -8.267 -5.280 10.836 1.00 96.31 98 ALA A N 1
ATOM 790 C CA . ALA A 1 98 ? -8.587 -5.295 12.261 1.00 96.31 98 ALA A CA 1
ATOM 791 C C . ALA A 1 98 ? -9.393 -4.054 12.665 1.00 96.31 98 ALA A C 1
ATOM 793 O O . ALA A 1 98 ? -10.387 -4.189 13.372 1.00 96.31 98 ALA A O 1
ATOM 794 N N . ILE A 1 99 ? -9.038 -2.878 12.139 1.00 97.38 99 ILE A N 1
ATOM 795 C CA . ILE A 1 99 ? -9.790 -1.633 12.358 1.00 97.38 99 ILE A CA 1
ATOM 796 C C . ILE A 1 99 ? -11.198 -1.740 11.747 1.00 97.38 99 ILE A C 1
ATOM 798 O O . ILE A 1 99 ? -12.182 -1.383 12.391 1.00 97.38 99 ILE A O 1
ATOM 802 N N . PHE A 1 100 ? -11.338 -2.334 10.557 1.00 96.69 100 PHE A N 1
ATOM 803 C CA . PHE A 1 100 ? -12.648 -2.585 9.941 1.00 96.69 100 PHE A CA 1
ATOM 804 C C . PHE A 1 100 ? -13.579 -3.450 10.799 1.00 96.69 100 PHE A C 1
ATOM 806 O O . PHE A 1 100 ? -14.797 -3.260 10.746 1.00 96.69 100 PHE A O 1
ATOM 813 N N . LYS A 1 101 ? -13.044 -4.368 11.616 1.00 96.12 101 LYS A N 1
ATOM 814 C CA . LYS A 1 101 ? -13.864 -5.209 12.505 1.00 96.12 101 LYS A CA 1
ATOM 815 C C . LYS A 1 101 ? -14.644 -4.403 13.541 1.00 96.12 101 LYS A C 1
ATOM 817 O O . LYS A 1 101 ? -15.657 -4.906 14.017 1.00 96.12 101 LYS A O 1
ATOM 822 N N . LEU A 1 102 ? -14.256 -3.160 13.844 1.00 96.69 102 LEU A N 1
ATOM 823 C CA . LEU A 1 102 ? -15.039 -2.291 14.728 1.00 96.69 102 LEU A CA 1
ATOM 824 C C . LEU A 1 102 ? -16.469 -2.071 14.196 1.00 96.69 102 LEU A C 1
ATOM 826 O O . LEU A 1 102 ? -17.411 -1.997 14.982 1.00 96.69 102 LEU A O 1
ATOM 830 N N . ARG A 1 103 ? -16.677 -2.085 12.869 1.00 95.19 103 ARG A N 1
ATOM 831 C CA . ARG A 1 103 ? -18.025 -2.004 12.266 1.00 95.19 103 ARG A CA 1
ATOM 832 C C . ARG A 1 103 ? -18.905 -3.213 12.567 1.00 95.19 103 ARG A C 1
ATOM 834 O O . ARG A 1 103 ? -20.124 -3.121 12.459 1.00 95.19 103 ARG A O 1
ATOM 841 N N . LEU A 1 104 ? -18.300 -4.348 12.914 1.00 94.94 104 LEU A N 1
ATOM 842 C CA . LEU A 1 104 ? -19.024 -5.579 13.230 1.00 94.94 104 LEU A CA 1
ATOM 843 C C . LEU A 1 104 ? -19.618 -5.549 14.645 1.00 94.94 104 LEU A C 1
ATOM 845 O O . LEU A 1 104 ? -20.454 -6.390 14.975 1.00 94.94 104 LEU A O 1
ATOM 849 N N . VAL A 1 105 ? -19.234 -4.575 15.477 1.00 94.75 105 VAL A N 1
ATOM 850 C CA . VAL A 1 105 ? -19.827 -4.372 16.800 1.00 94.75 105 VAL A CA 1
ATOM 851 C C . VAL A 1 105 ? -21.239 -3.800 16.632 1.00 94.75 105 VAL A C 1
ATOM 853 O O . VAL A 1 105 ? -21.442 -2.612 16.372 1.00 94.75 105 VAL A O 1
ATOM 856 N N . GLY A 1 106 ? -22.243 -4.671 16.769 1.00 91.81 106 GLY A N 1
ATOM 857 C CA . GLY A 1 106 ? -23.647 -4.316 16.533 1.00 91.81 106 GLY A CA 1
ATOM 858 C C . GLY A 1 106 ? -24.203 -3.282 17.519 1.00 91.81 106 GLY A C 1
ATOM 859 O O . GLY A 1 106 ? -24.943 -2.376 17.110 1.00 91.81 106 GLY A O 1
ATOM 860 N N . THR A 1 107 ? -23.809 -3.389 18.791 1.00 95.44 107 THR A N 1
ATOM 861 C CA . THR A 1 107 ? -24.251 -2.514 19.883 1.00 95.44 107 THR A CA 1
ATOM 862 C C . THR A 1 107 ? -23.072 -2.179 20.788 1.00 95.44 107 THR A C 1
ATOM 864 O O . THR A 1 107 ? -22.569 -3.045 21.497 1.00 95.44 107 THR A O 1
ATOM 867 N N . TRP A 1 108 ? -22.664 -0.914 20.773 1.00 95.06 108 TRP A N 1
ATOM 868 C CA . TRP A 1 108 ? -21.595 -0.366 21.605 1.00 95.06 108 TRP A CA 1
ATOM 869 C C . TRP A 1 108 ? -22.078 0.030 22.998 1.00 95.06 108 TRP A C 1
ATOM 871 O O . TRP A 1 108 ? -21.347 -0.096 23.970 1.00 95.06 108 TRP A O 1
ATOM 881 N N . SER A 1 109 ? -23.323 0.498 23.098 1.00 95.06 109 SER A N 1
ATOM 882 C CA . SER A 1 109 ? -23.926 0.918 24.359 1.00 95.06 109 SER A CA 1
ATOM 883 C C . SER A 1 109 ? -25.432 0.687 24.366 1.00 95.06 109 SER A C 1
ATOM 885 O O . SER A 1 109 ? -26.078 0.646 23.316 1.00 95.06 109 SER A O 1
ATOM 887 N N . LYS A 1 110 ? -26.009 0.560 25.566 1.00 94.12 110 LYS A N 1
ATOM 888 C CA . LYS A 1 110 ? -27.468 0.618 25.759 1.00 94.12 110 LYS A CA 1
ATOM 889 C C . LYS A 1 110 ? -28.009 2.034 25.572 1.00 94.12 110 LYS A C 1
ATOM 891 O O . LYS A 1 110 ? -29.175 2.194 25.208 1.00 94.12 110 LYS A O 1
ATOM 896 N N . ASP A 1 111 ? -27.180 3.044 25.820 1.00 95.19 111 ASP A N 1
ATOM 897 C CA . ASP A 1 111 ? -27.516 4.427 25.519 1.00 95.19 111 ASP A CA 1
ATOM 898 C C . ASP A 1 111 ? -27.465 4.634 23.999 1.00 95.19 111 ASP A C 1
ATOM 900 O O . ASP A 1 111 ? -26.455 4.368 23.344 1.00 95.19 111 ASP A O 1
ATOM 904 N N . LYS A 1 112 ? -28.577 5.103 23.424 1.00 95.69 112 LYS A N 1
ATOM 905 C CA . LYS A 1 112 ? -28.697 5.311 21.976 1.00 95.69 112 LYS A CA 1
ATOM 906 C C . LYS A 1 112 ? -27.717 6.362 21.458 1.00 95.69 112 LYS A C 1
ATOM 908 O O . LYS A 1 112 ? -27.222 6.187 20.346 1.00 95.69 112 LYS A O 1
ATOM 913 N N . ILE A 1 113 ? -27.446 7.411 22.236 1.00 94.81 113 ILE A N 1
ATOM 914 C CA . ILE A 1 113 ? -26.550 8.507 21.854 1.00 94.81 113 ILE A CA 1
ATOM 915 C C . ILE A 1 113 ? -25.119 7.979 21.802 1.00 94.81 113 ILE A C 1
ATOM 917 O O . ILE A 1 113 ? -24.474 8.072 20.759 1.00 94.81 113 ILE A O 1
ATOM 921 N N . ILE A 1 114 ? -24.661 7.331 22.878 1.00 93.75 114 ILE A N 1
ATOM 922 C CA . ILE A 1 114 ? -23.311 6.746 22.947 1.00 93.75 114 ILE A CA 1
ATOM 923 C C . ILE A 1 114 ? -23.130 5.688 21.854 1.00 93.75 114 ILE A C 1
ATOM 925 O O . ILE A 1 114 ? -22.110 5.657 21.174 1.00 93.75 114 ILE A O 1
ATOM 929 N N . ASN A 1 115 ? -24.138 4.842 21.631 1.00 96.25 115 ASN A N 1
ATOM 930 C CA . ASN A 1 115 ? -24.069 3.804 20.609 1.00 96.25 115 ASN A CA 1
ATOM 931 C C . ASN A 1 115 ? -23.959 4.365 19.183 1.00 96.25 115 ASN A C 1
ATOM 933 O O . ASN A 1 115 ? -23.215 3.824 18.370 1.00 96.25 115 ASN A O 1
ATOM 937 N N . GLN A 1 116 ? -24.712 5.419 18.857 1.00 96.75 116 GLN A N 1
ATOM 938 C CA . GLN A 1 116 ? -24.613 6.071 17.548 1.00 96.75 116 GLN A CA 1
ATOM 939 C C . GLN A 1 116 ? -23.271 6.784 17.380 1.00 96.75 116 GLN A C 1
ATOM 941 O O . GLN A 1 116 ? -22.662 6.678 16.316 1.00 96.75 116 GLN A O 1
ATOM 946 N N . GLN A 1 117 ? -22.799 7.448 18.436 1.00 96.50 117 GLN A N 1
ATOM 947 C CA . GLN A 1 117 ? -21.515 8.136 18.444 1.00 96.50 117 GLN A CA 1
ATOM 948 C C . GLN A 1 117 ? -20.356 7.157 18.210 1.00 96.50 117 GLN A C 1
ATOM 950 O O . GLN A 1 117 ? -19.598 7.342 17.265 1.00 96.50 117 GLN A O 1
ATOM 955 N N . ALA A 1 118 ? -20.296 6.053 18.956 1.00 97.56 118 ALA A N 1
ATOM 956 C CA . ALA A 1 118 ? -19.245 5.046 18.804 1.00 97.56 118 ALA A CA 1
ATOM 957 C C . ALA A 1 118 ? -19.228 4.403 17.405 1.00 97.56 118 ALA A C 1
ATOM 959 O O . ALA A 1 118 ? -18.167 4.138 16.846 1.00 97.56 118 ALA A O 1
ATOM 960 N N . LYS A 1 119 ? -20.402 4.184 16.791 1.00 97.75 119 LYS A N 1
ATOM 961 C CA . LYS A 1 119 ? -20.479 3.701 15.400 1.00 97.75 119 LYS A CA 1
ATOM 962 C C . LYS A 1 119 ? -19.879 4.698 14.417 1.00 97.75 119 LYS A C 1
ATOM 964 O O . LYS A 1 119 ? -19.157 4.293 13.511 1.00 97.75 119 LYS A O 1
ATOM 969 N N . LYS A 1 120 ? -20.178 5.985 14.599 1.00 97.38 120 LYS A N 1
ATOM 970 C CA . LYS A 1 120 ? -19.609 7.049 13.775 1.00 97.38 120 LYS A CA 1
ATOM 971 C C . LYS A 1 120 ? -18.094 7.138 13.970 1.00 97.38 120 LYS A C 1
ATOM 973 O O . LYS A 1 120 ? -17.368 7.179 12.992 1.00 97.38 120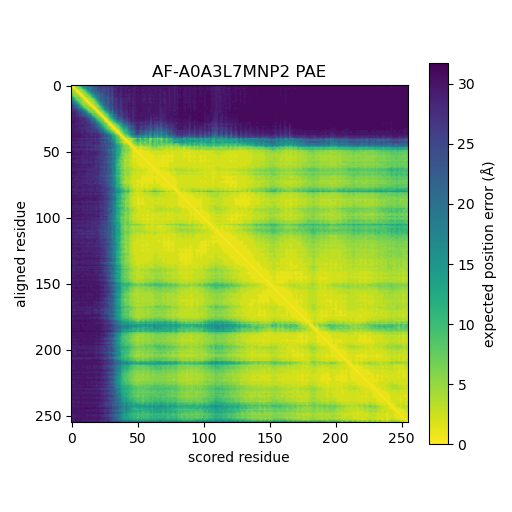 LYS A O 1
ATOM 978 N N . GLU A 1 121 ? -17.617 7.090 15.206 1.00 97.31 121 GLU A N 1
ATOM 979 C CA . GLU A 1 121 ? -16.185 7.166 15.521 1.00 97.31 121 GLU A CA 1
ATOM 980 C C . GLU A 1 121 ? -15.398 5.961 15.005 1.00 97.31 121 GLU A C 1
ATOM 982 O O . GLU A 1 121 ? -14.259 6.110 14.566 1.00 97.31 121 GLU A O 1
ATOM 987 N N . ALA A 1 122 ? -16.005 4.770 14.995 1.00 97.75 122 ALA A N 1
ATOM 988 C CA . ALA A 1 122 ? -15.414 3.598 14.359 1.00 97.75 122 ALA A CA 1
ATOM 989 C C . ALA A 1 122 ? -15.227 3.836 12.853 1.00 97.75 122 ALA A C 1
ATOM 991 O O . ALA A 1 122 ? -14.160 3.545 12.311 1.00 97.75 122 ALA A O 1
ATOM 992 N N . ASP A 1 123 ? -16.238 4.401 12.188 1.00 97.19 123 ASP A N 1
ATOM 993 C CA . ASP A 1 123 ? -16.164 4.770 10.773 1.00 97.19 123 ASP A CA 1
ATOM 994 C C . ASP A 1 123 ? -15.125 5.873 10.524 1.00 97.19 123 ASP A C 1
ATOM 996 O O . ASP A 1 123 ? -14.330 5.761 9.587 1.00 97.19 123 ASP A O 1
ATOM 1000 N N . ASP A 1 124 ? -15.078 6.890 11.385 1.00 96.62 124 ASP A N 1
ATOM 1001 C CA . ASP A 1 124 ? -14.112 7.986 11.307 1.00 96.62 124 ASP A CA 1
ATOM 1002 C C . ASP A 1 124 ? -12.677 7.450 11.461 1.00 96.62 124 ASP A C 1
ATOM 1004 O O . ASP A 1 124 ? -11.805 7.774 10.651 1.00 96.62 124 ASP A O 1
ATOM 1008 N N . LEU A 1 125 ? -12.419 6.565 12.433 1.00 97.25 125 LEU A N 1
ATOM 1009 C CA . LEU A 1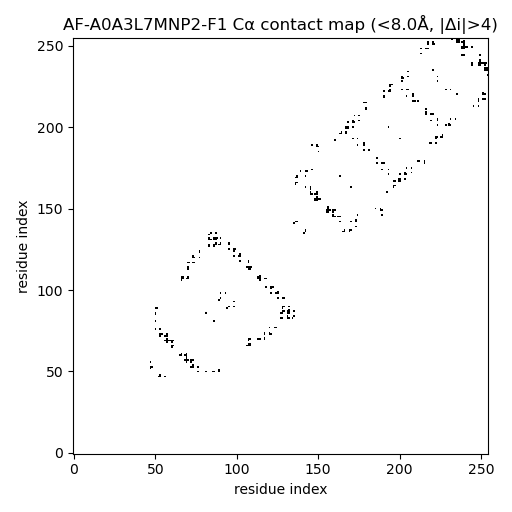 125 ? -11.107 5.935 12.616 1.00 97.25 125 LEU A CA 1
ATOM 1010 C C . LEU A 1 125 ? -10.698 5.106 11.394 1.00 97.25 125 LEU A C 1
ATOM 1012 O O . LEU A 1 125 ? -9.551 5.190 10.954 1.00 97.25 125 LEU A O 1
ATOM 1016 N N . ILE A 1 126 ? -11.623 4.336 10.816 1.00 97.25 126 ILE A N 1
ATOM 1017 C CA . ILE A 1 126 ? -11.372 3.559 9.593 1.00 97.25 126 ILE A CA 1
ATOM 1018 C C . ILE A 1 126 ? -10.977 4.480 8.438 1.00 97.25 126 ILE A C 1
ATOM 1020 O O . ILE A 1 126 ? -10.006 4.195 7.732 1.00 97.25 126 ILE A O 1
ATOM 1024 N N . GLN A 1 127 ? -11.707 5.580 8.244 1.00 97.25 127 GLN A N 1
ATOM 1025 C CA . GLN A 1 127 ? -11.421 6.540 7.179 1.00 97.25 127 GLN A CA 1
ATOM 1026 C C . GLN A 1 127 ? -10.076 7.235 7.394 1.00 97.25 127 GLN A C 1
ATOM 1028 O O . GLN A 1 127 ? -9.266 7.280 6.468 1.00 97.25 127 GLN A O 1
ATOM 1033 N N . MET A 1 128 ? -9.809 7.724 8.607 1.00 96.69 128 MET A N 1
ATOM 1034 C CA . MET A 1 128 ? -8.552 8.394 8.948 1.00 96.69 128 MET A CA 1
ATOM 1035 C C . MET A 1 128 ? -7.353 7.453 8.792 1.00 96.69 128 MET A C 1
ATOM 1037 O O . MET A 1 128 ? -6.385 7.797 8.114 1.00 96.69 128 MET A O 1
ATOM 1041 N N . ALA A 1 129 ? -7.429 6.242 9.351 1.00 97.19 129 ALA A N 1
ATOM 1042 C CA . ALA A 1 129 ? -6.363 5.248 9.265 1.00 97.19 129 ALA A CA 1
ATOM 1043 C C . ALA A 1 129 ? -6.132 4.774 7.820 1.00 97.19 129 ALA A C 1
ATOM 1045 O O . ALA A 1 129 ? -4.988 4.661 7.374 1.00 97.19 129 ALA A O 1
ATOM 1046 N N . GLY A 1 130 ? -7.211 4.546 7.064 1.00 97.06 130 GLY A N 1
ATOM 1047 C CA . GLY A 1 130 ? -7.142 4.183 5.650 1.00 97.06 130 GLY A CA 1
ATOM 1048 C C . GLY A 1 130 ? -6.509 5.282 4.794 1.00 97.06 130 GLY A C 1
ATOM 1049 O O . GLY A 1 130 ? -5.595 5.003 4.018 1.00 97.06 130 GLY A O 1
ATOM 1050 N N . ALA A 1 131 ? -6.936 6.535 4.973 1.00 97.31 131 ALA A N 1
ATOM 1051 C CA . ALA A 1 131 ? -6.382 7.681 4.254 1.00 97.31 131 ALA A CA 1
ATOM 1052 C C . ALA A 1 131 ? -4.902 7.907 4.591 1.00 97.31 131 ALA A C 1
ATOM 1054 O O . ALA A 1 131 ? -4.091 8.108 3.688 1.00 97.31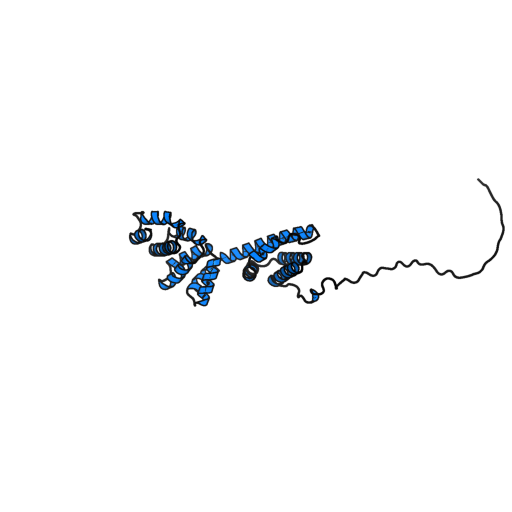 131 ALA A O 1
ATOM 1055 N N . ALA A 1 132 ? -4.533 7.823 5.869 1.00 97.50 132 ALA A N 1
ATOM 1056 C CA . ALA A 1 132 ? -3.151 7.935 6.321 1.00 97.50 132 ALA A CA 1
ATOM 1057 C C . ALA A 1 132 ? -2.256 6.829 5.735 1.00 97.50 132 ALA A C 1
ATOM 1059 O O . ALA A 1 132 ? -1.168 7.102 5.222 1.00 97.50 132 ALA A O 1
ATOM 1060 N N . SER A 1 133 ? -2.735 5.580 5.745 1.00 96.81 133 SER A N 1
ATOM 1061 C CA . SER A 1 133 ? -2.028 4.456 5.126 1.00 96.81 133 SER A CA 1
ATOM 1062 C C . SER A 1 133 ? -1.856 4.663 3.619 1.00 96.81 133 SER A C 1
ATOM 1064 O O . SER A 1 133 ? -0.749 4.500 3.108 1.00 96.81 133 SER A O 1
ATOM 1066 N N . LEU A 1 134 ? -2.905 5.103 2.915 1.00 96.00 134 LEU A N 1
ATOM 1067 C CA . LEU A 1 134 ? -2.839 5.385 1.481 1.00 96.00 134 LEU A C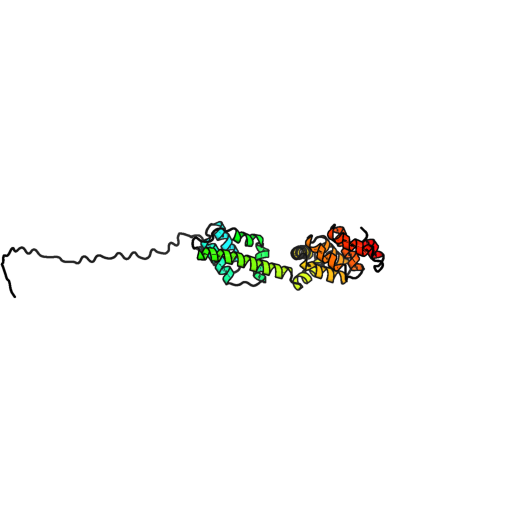A 1
ATOM 1068 C C . LEU A 1 134 ? -1.831 6.495 1.157 1.00 96.00 134 LEU A C 1
ATOM 1070 O O . LEU A 1 134 ? -0.995 6.306 0.276 1.00 96.00 134 LEU A O 1
ATOM 1074 N N . LYS A 1 135 ? -1.852 7.609 1.902 1.00 97.00 135 LYS A N 1
ATOM 1075 C CA . LYS A 1 135 ? -0.874 8.701 1.753 1.00 97.00 135 LYS A CA 1
ATOM 1076 C C . LYS A 1 135 ? 0.559 8.189 1.891 1.00 97.00 135 LYS A C 1
ATOM 1078 O O . LYS A 1 135 ? 1.396 8.482 1.045 1.00 97.00 135 LYS A O 1
ATOM 1083 N N . LYS A 1 136 ? 0.832 7.362 2.909 1.00 95.94 136 LYS A N 1
ATOM 1084 C CA . LYS A 1 136 ? 2.152 6.741 3.106 1.00 95.94 136 LYS A CA 1
ATOM 1085 C C . LYS A 1 136 ? 2.556 5.838 1.933 1.00 95.94 136 LYS A C 1
ATOM 1087 O O . LYS A 1 136 ? 3.724 5.805 1.555 1.00 95.94 136 LYS A O 1
ATOM 1092 N N . LEU A 1 137 ? 1.616 5.085 1.362 1.00 95.38 137 LEU A N 1
ATOM 1093 C CA . LEU A 1 137 ? 1.889 4.199 0.224 1.00 95.38 137 LEU A CA 1
ATOM 1094 C C . LEU A 1 137 ? 2.149 4.962 -1.082 1.00 95.38 137 LEU A C 1
ATOM 1096 O O . LEU A 1 137 ? 2.851 4.430 -1.942 1.00 95.38 137 LEU A O 1
ATOM 1100 N N . GLN A 1 138 ? 1.610 6.176 -1.208 1.00 96.25 138 GLN A N 1
ATOM 1101 C CA . GLN A 1 138 ? 1.764 7.073 -2.358 1.00 96.25 138 GLN A CA 1
ATOM 1102 C C . GLN A 1 138 ? 2.956 8.033 -2.244 1.00 96.25 138 GLN A C 1
ATOM 1104 O O . GLN A 1 138 ? 3.262 8.722 -3.213 1.00 96.25 138 GLN A O 1
ATOM 1109 N N . ASP A 1 139 ? 3.606 8.100 -1.081 1.00 96.75 139 ASP A N 1
ATOM 1110 C CA . ASP A 1 139 ? 4.685 9.049 -0.817 1.00 96.75 139 ASP A CA 1
ATOM 1111 C C . ASP A 1 139 ? 5.871 8.840 -1.788 1.00 96.75 139 ASP A C 1
ATOM 1113 O O . ASP A 1 139 ? 6.541 7.798 -1.724 1.00 96.75 139 ASP A O 1
ATOM 1117 N N . PRO A 1 140 ? 6.151 9.814 -2.680 1.00 96.38 140 PRO A N 1
ATOM 1118 C CA . PRO A 1 140 ? 7.205 9.698 -3.680 1.00 96.38 140 PRO A CA 1
ATOM 1119 C C . PRO A 1 140 ? 8.599 9.578 -3.059 1.00 96.38 140 PRO A C 1
ATOM 1121 O O . PRO A 1 140 ? 9.437 8.853 -3.596 1.00 96.38 140 PRO A O 1
ATOM 1124 N N . GLU A 1 141 ? 8.859 10.243 -1.929 1.00 96.69 141 GLU A N 1
ATOM 1125 C CA . GLU A 1 141 ? 10.169 10.204 -1.271 1.00 96.69 141 GLU A CA 1
ATOM 1126 C C . GLU A 1 141 ? 10.421 8.825 -0.663 1.00 96.69 141 GLU A C 1
ATOM 1128 O O . GLU A 1 141 ? 11.495 8.235 -0.840 1.00 96.69 141 GLU A O 1
ATOM 1133 N N . ARG A 1 142 ? 9.396 8.257 -0.014 1.00 96.75 142 ARG A N 1
ATOM 1134 C CA . ARG A 1 142 ? 9.440 6.876 0.473 1.00 96.75 142 ARG A CA 1
ATOM 1135 C C . ARG A 1 142 ? 9.662 5.901 -0.679 1.00 96.75 142 ARG A C 1
ATOM 1137 O O . ARG A 1 142 ? 10.530 5.039 -0.563 1.00 96.75 142 ARG A O 1
ATOM 1144 N N . ILE A 1 143 ? 8.912 6.021 -1.775 1.00 97.56 143 ILE A N 1
ATOM 1145 C CA . ILE A 1 143 ? 9.056 5.127 -2.935 1.00 97.56 143 ILE A CA 1
ATOM 1146 C C . ILE A 1 143 ? 10.470 5.226 -3.522 1.00 97.56 143 ILE A C 1
ATOM 1148 O O . ILE A 1 143 ? 11.099 4.192 -3.742 1.00 97.56 143 ILE A O 1
ATOM 1152 N N . ALA A 1 144 ? 11.006 6.434 -3.707 1.00 95.12 144 ALA A N 1
ATOM 1153 C CA . ALA A 1 144 ? 12.365 6.631 -4.211 1.00 95.12 144 ALA A CA 1
ATOM 1154 C C . ALA A 1 144 ? 13.416 5.956 -3.312 1.00 95.12 144 ALA A C 1
ATOM 1156 O O . ALA A 1 144 ? 14.307 5.261 -3.805 1.00 95.12 144 ALA A O 1
ATOM 1157 N N . LYS A 1 145 ? 13.274 6.076 -1.986 1.00 96.75 145 LYS A N 1
ATOM 1158 C CA . LYS A 1 145 ? 14.150 5.387 -1.028 1.00 96.75 145 LYS A CA 1
ATOM 1159 C C . LYS A 1 145 ? 14.044 3.862 -1.135 1.00 96.75 145 LYS A C 1
ATOM 1161 O O . LYS A 1 145 ? 15.065 3.181 -1.092 1.00 96.75 145 LYS A O 1
ATOM 1166 N N . LEU A 1 146 ? 12.837 3.317 -1.297 1.00 97.19 146 LEU A N 1
ATOM 1167 C CA . LEU A 1 146 ? 12.644 1.873 -1.484 1.00 97.19 146 LEU A CA 1
ATOM 1168 C C . LEU A 1 146 ? 13.300 1.382 -2.784 1.00 97.19 146 LEU A C 1
ATOM 1170 O O . LEU A 1 146 ? 13.917 0.322 -2.792 1.00 97.19 146 LEU A O 1
ATOM 1174 N N . ILE A 1 147 ? 13.229 2.161 -3.867 1.00 95.12 147 ILE A N 1
ATOM 1175 C CA . ILE A 1 147 ? 13.897 1.826 -5.134 1.00 95.12 147 ILE A CA 1
ATOM 1176 C C . ILE A 1 147 ? 15.418 1.767 -4.950 1.00 95.12 147 ILE A C 1
ATOM 1178 O O . ILE A 1 147 ? 16.049 0.827 -5.427 1.00 95.12 147 ILE A O 1
ATOM 1182 N N . GLN A 1 148 ? 16.007 2.700 -4.198 1.00 93.94 148 GLN A N 1
ATOM 1183 C CA . GLN A 1 148 ? 17.432 2.636 -3.846 1.00 93.94 148 GLN A CA 1
ATOM 1184 C C . GLN A 1 148 ? 17.756 1.378 -3.025 1.00 93.94 148 GLN A C 1
ATOM 1186 O O . GLN A 1 148 ? 18.730 0.682 -3.301 1.00 93.94 148 GLN A O 1
ATOM 1191 N N . GLN A 1 149 ? 16.905 1.031 -2.055 1.00 95.81 149 GLN A N 1
ATOM 1192 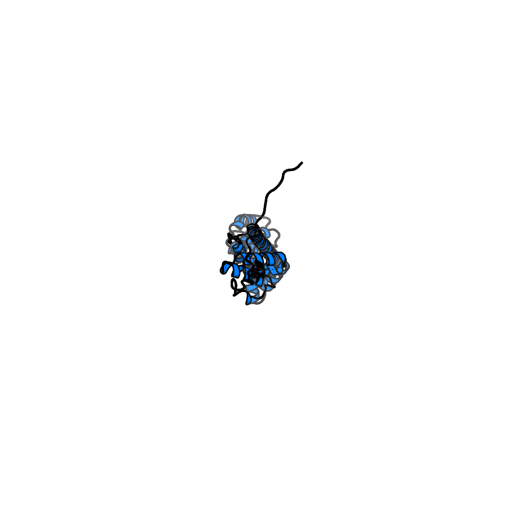C CA . GLN A 1 149 ? 17.078 -0.160 -1.219 1.00 95.81 149 GLN A CA 1
ATOM 1193 C C . GLN A 1 149 ? 16.964 -1.483 -1.994 1.00 95.81 149 GLN A C 1
ATOM 1195 O O . GLN A 1 149 ? 17.538 -2.480 -1.557 1.00 95.81 149 GLN A O 1
ATOM 1200 N N . LEU A 1 150 ? 16.314 -1.519 -3.167 1.00 94.12 150 LEU A N 1
ATOM 1201 C CA . LEU A 1 150 ? 16.340 -2.707 -4.036 1.00 94.12 150 LEU A CA 1
ATOM 1202 C C . LEU A 1 150 ? 17.766 -3.080 -4.467 1.00 94.12 150 LEU A C 1
ATOM 1204 O O . LEU A 1 150 ? 18.073 -4.261 -4.637 1.00 94.12 150 LEU A O 1
ATOM 1208 N N . GLN A 1 151 ? 18.641 -2.088 -4.620 1.00 89.69 151 GLN A N 1
ATOM 1209 C CA . GLN A 1 151 ? 20.046 -2.281 -4.983 1.00 89.69 151 GLN A CA 1
ATOM 1210 C C . GLN A 1 151 ? 20.943 -2.544 -3.768 1.00 89.69 151 GLN A C 1
ATOM 1212 O O . GLN A 1 151 ? 22.119 -2.868 -3.933 1.00 89.69 151 GLN A O 1
ATOM 1217 N N . GLY A 1 152 ? 20.390 -2.414 -2.560 1.00 91.25 152 GLY A N 1
ATOM 1218 C CA . GLY A 1 152 ? 21.082 -2.653 -1.305 1.00 91.25 152 GLY A CA 1
ATOM 1219 C C . GLY A 1 152 ? 21.358 -4.131 -1.039 1.00 91.25 152 GLY A C 1
ATOM 1220 O O . GLY A 1 152 ? 21.339 -4.995 -1.934 1.00 91.25 152 GLY A O 1
ATOM 1221 N N . ASN A 1 153 ? 21.621 -4.428 0.231 1.00 94.62 153 ASN A N 1
ATOM 1222 C CA . ASN A 1 153 ? 21.877 -5.794 0.679 1.00 94.62 153 ASN A CA 1
ATOM 1223 C C . ASN A 1 153 ? 20.603 -6.675 0.578 1.00 94.62 153 ASN A C 1
ATOM 1225 O O . ASN A 1 153 ? 19.501 -6.159 0.372 1.00 94.62 153 ASN A O 1
ATOM 1229 N N . PRO A 1 154 ? 20.709 -8.014 0.698 1.00 94.56 154 PRO A N 1
ATOM 1230 C CA . PRO A 1 154 ? 19.555 -8.903 0.541 1.00 94.56 154 PRO A CA 1
ATOM 1231 C C . PRO A 1 154 ? 18.371 -8.606 1.478 1.00 94.56 154 PRO A C 1
ATOM 1233 O O . PRO A 1 154 ? 17.224 -8.782 1.069 1.00 94.56 154 PRO A O 1
ATOM 1236 N N . GLU A 1 155 ? 18.624 -8.143 2.705 1.00 96.19 155 GLU A N 1
ATOM 1237 C CA . GLU A 1 155 ? 17.576 -7.817 3.682 1.00 96.19 155 GLU A CA 1
ATOM 1238 C C . GLU A 1 155 ? 16.859 -6.515 3.315 1.00 96.19 155 GLU A C 1
ATOM 1240 O O . GLU A 1 155 ? 15.627 -6.475 3.260 1.00 96.19 155 GLU A O 1
ATOM 1245 N N . GLU A 1 156 ? 17.625 -5.473 2.982 1.00 96.50 156 GLU A N 1
ATOM 1246 C CA . GLU A 1 156 ? 17.104 -4.195 2.486 1.00 96.50 156 GLU A CA 1
ATOM 1247 C C . GLU A 1 156 ? 16.270 -4.396 1.224 1.00 96.50 156 GLU A C 1
ATOM 1249 O O . GLU A 1 156 ? 15.173 -3.850 1.111 1.00 96.50 156 GLU A O 1
ATOM 1254 N N . ARG A 1 157 ? 16.743 -5.246 0.311 1.00 95.06 157 ARG A N 1
ATOM 1255 C CA . ARG A 1 157 ? 16.035 -5.582 -0.923 1.00 95.06 157 ARG A CA 1
ATOM 1256 C C . ARG A 1 157 ? 14.733 -6.322 -0.655 1.00 95.06 157 ARG A C 1
ATOM 1258 O O . ARG A 1 157 ? 13.720 -6.002 -1.275 1.00 95.06 157 ARG A O 1
ATOM 1265 N N . ALA A 1 158 ? 14.734 -7.302 0.248 1.00 95.56 158 ALA A N 1
ATOM 1266 C CA . ALA A 1 158 ? 13.523 -8.037 0.606 1.00 95.56 158 ALA A CA 1
ATOM 1267 C C . ALA A 1 158 ? 12.477 -7.112 1.251 1.00 95.56 158 ALA A C 1
ATOM 1269 O O . ALA A 1 158 ? 11.291 -7.181 0.912 1.00 95.56 158 ALA A O 1
ATOM 1270 N N . PHE A 1 159 ? 12.923 -6.212 2.133 1.00 96.19 159 PHE A N 1
ATOM 1271 C CA . PHE A 1 159 ? 12.077 -5.180 2.726 1.00 96.19 159 PHE A CA 1
ATOM 1272 C C . PHE A 1 159 ? 11.517 -4.229 1.661 1.00 96.19 159 PHE A C 1
ATOM 1274 O O . PHE A 1 159 ? 10.303 -4.034 1.588 1.00 96.19 159 PHE A O 1
ATOM 1281 N N . ALA A 1 160 ? 12.383 -3.700 0.795 1.00 97.19 160 ALA A N 1
ATOM 1282 C CA . ALA A 1 160 ? 12.006 -2.796 -0.283 1.00 97.19 160 ALA A CA 1
ATOM 1283 C C . ALA A 1 160 ? 10.984 -3.423 -1.227 1.00 97.19 160 ALA A C 1
ATOM 1285 O O . ALA A 1 160 ? 9.958 -2.816 -1.522 1.00 97.19 160 ALA A O 1
ATOM 1286 N N . PHE A 1 161 ? 11.222 -4.667 -1.639 1.00 96.06 161 PHE A N 1
ATOM 1287 C CA . PHE A 1 161 ? 10.305 -5.407 -2.493 1.00 96.06 161 PHE A CA 1
ATOM 1288 C C . PHE A 1 161 ? 8.921 -5.559 -1.847 1.00 96.06 161 PHE A C 1
ATOM 1290 O O . PHE A 1 161 ? 7.909 -5.253 -2.478 1.00 96.06 161 PHE A O 1
ATOM 1297 N N . LYS A 1 162 ? 8.861 -5.968 -0.571 1.00 95.62 162 LYS A N 1
ATOM 1298 C CA . LYS A 1 162 ? 7.597 -6.095 0.171 1.00 95.62 162 LYS A CA 1
ATOM 1299 C C . LYS A 1 162 ? 6.845 -4.765 0.246 1.00 95.62 162 LYS A C 1
ATOM 1301 O O . LYS A 1 162 ? 5.632 -4.723 0.058 1.00 95.62 162 LYS A O 1
ATOM 1306 N N . GLU A 1 163 ? 7.549 -3.679 0.529 1.00 96.00 163 GLU A N 1
ATOM 1307 C CA . GLU A 1 163 ? 6.936 -2.363 0.698 1.00 96.00 163 GLU A CA 1
ATOM 1308 C C . GLU A 1 163 ? 6.519 -1.722 -0.637 1.00 96.00 163 GLU A C 1
ATOM 1310 O O . GLU A 1 163 ? 5.482 -1.058 -0.682 1.00 96.00 163 GLU A O 1
ATOM 1315 N N . LEU A 1 164 ? 7.249 -1.975 -1.729 1.00 96.94 164 LEU A N 1
ATOM 1316 C CA . LEU A 1 164 ? 6.842 -1.606 -3.091 1.00 96.94 164 LEU A CA 1
ATOM 1317 C C . LEU A 1 164 ? 5.627 -2.417 -3.550 1.00 96.94 164 LEU A C 1
ATOM 1319 O O . LEU A 1 164 ? 4.720 -1.850 -4.152 1.00 96.94 164 LEU A O 1
ATOM 1323 N N . TYR A 1 165 ? 5.554 -3.704 -3.190 1.00 95.75 165 TYR A N 1
ATOM 1324 C CA . TYR A 1 165 ? 4.363 -4.529 -3.411 1.00 95.75 165 TYR A CA 1
ATOM 1325 C C . TYR A 1 165 ? 3.127 -3.926 -2.744 1.00 95.75 165 TYR A C 1
ATOM 1327 O O . TYR A 1 165 ? 2.072 -3.844 -3.364 1.00 95.75 165 TYR A O 1
ATOM 1335 N N . ARG A 1 166 ? 3.258 -3.421 -1.511 1.00 94.31 166 ARG A N 1
ATOM 1336 C CA . ARG A 1 166 ? 2.158 -2.720 -0.826 1.00 94.31 166 ARG A CA 1
ATOM 1337 C C . ARG A 1 166 ? 1.783 -1.398 -1.500 1.00 94.31 166 ARG A C 1
ATOM 1339 O O . ARG A 1 166 ? 0.612 -1.035 -1.486 1.00 94.31 166 ARG A O 1
ATOM 1346 N N . SER A 1 167 ? 2.753 -0.679 -2.067 1.00 96.25 167 SER A N 1
ATOM 1347 C CA . SER A 1 167 ? 2.500 0.537 -2.853 1.00 96.25 167 SER A CA 1
ATOM 1348 C C . SER A 1 167 ? 1.875 0.243 -4.228 1.00 96.25 167 SER A C 1
ATOM 1350 O O . SER A 1 167 ? 1.216 1.120 -4.785 1.00 96.25 167 SER A O 1
ATOM 1352 N N . GLY A 1 168 ? 2.049 -0.963 -4.777 1.00 95.31 168 GLY A N 1
ATOM 1353 C CA . GLY A 1 168 ? 1.407 -1.419 -6.014 1.00 95.31 168 GLY A CA 1
ATOM 1354 C C . GLY A 1 168 ? 1.597 -0.442 -7.178 1.00 95.31 168 GLY A C 1
ATOM 1355 O O . GLY A 1 168 ? 2.703 0.055 -7.418 1.00 95.31 168 GLY A O 1
ATOM 1356 N N . SER A 1 169 ? 0.502 -0.115 -7.873 1.00 95.94 169 SER A N 1
ATOM 1357 C CA . SER A 1 169 ? 0.481 0.797 -9.028 1.00 95.94 169 SER A CA 1
ATOM 1358 C C . SER A 1 169 ? 1.090 2.175 -8.750 1.00 95.94 169 SER A C 1
ATOM 1360 O O . SER A 1 169 ? 1.631 2.782 -9.670 1.00 95.94 169 SER A O 1
ATOM 1362 N N . TYR A 1 170 ? 1.062 2.664 -7.503 1.00 95.94 170 TYR A N 1
ATOM 1363 C CA . TYR A 1 170 ? 1.649 3.965 -7.153 1.00 95.94 170 TYR A CA 1
ATOM 1364 C C . TYR A 1 170 ? 3.174 3.977 -7.271 1.00 95.94 170 TYR A C 1
ATOM 1366 O O . TYR A 1 170 ? 3.762 5.027 -7.512 1.00 95.94 170 TYR A O 1
ATOM 1374 N N . SER A 1 171 ? 3.821 2.817 -7.139 1.00 97.00 171 SER A N 1
ATOM 1375 C CA . SER A 1 171 ? 5.277 2.701 -7.264 1.00 97.00 171 SER A CA 1
ATOM 1376 C C . SER A 1 171 ? 5.762 2.641 -8.716 1.00 97.00 171 SER A C 1
ATOM 1378 O O . SER A 1 171 ? 6.913 2.974 -9.003 1.00 97.00 171 SER A O 1
ATOM 1380 N N . VAL A 1 172 ? 4.882 2.251 -9.643 1.00 96.06 172 VAL A N 1
ATOM 1381 C CA . VAL A 1 172 ? 5.233 1.943 -11.035 1.00 96.06 172 VAL A CA 1
ATOM 1382 C C . VAL A 1 172 ? 5.825 3.143 -11.777 1.00 96.06 172 VAL A C 1
ATOM 1384 O O . VAL A 1 172 ? 6.892 2.965 -12.362 1.00 96.06 172 VAL A O 1
ATOM 1387 N N . PRO A 1 173 ? 5.245 4.363 -11.733 1.00 94.38 173 PRO A N 1
ATOM 1388 C CA . PRO A 1 173 ? 5.838 5.512 -12.419 1.00 94.38 173 PRO A CA 1
ATOM 1389 C C . PRO A 1 173 ? 7.281 5.796 -11.982 1.00 94.38 173 PRO A C 1
ATOM 1391 O O . PRO A 1 173 ? 8.117 6.144 -12.812 1.00 94.38 173 PRO A O 1
ATOM 1394 N N . PHE A 1 174 ? 7.595 5.592 -10.700 1.00 94.88 174 PHE A N 1
ATOM 1395 C CA . PHE A 1 174 ? 8.931 5.822 -10.149 1.00 94.88 174 PHE A CA 1
ATOM 1396 C C . PHE A 1 174 ? 9.916 4.721 -10.552 1.00 94.88 174 PHE A C 1
ATOM 1398 O O . PHE A 1 174 ? 11.022 5.026 -10.991 1.00 94.88 174 PHE A O 1
ATOM 1405 N N . LEU A 1 175 ? 9.497 3.451 -10.487 1.00 95.38 175 LEU A N 1
ATOM 1406 C CA . LEU A 1 175 ? 10.295 2.313 -10.965 1.00 95.38 175 LEU A CA 1
ATOM 1407 C C . LEU A 1 175 ? 10.658 2.475 -12.445 1.00 95.38 175 LEU A C 1
ATOM 1409 O O . LEU A 1 175 ? 11.800 2.268 -12.847 1.00 95.38 175 LEU A O 1
ATOM 1413 N N . ILE A 1 176 ? 9.683 2.888 -13.246 1.00 93.81 176 ILE A N 1
ATOM 1414 C CA . ILE A 1 176 ? 9.825 3.104 -14.681 1.00 93.81 176 ILE A CA 1
ATOM 1415 C C . ILE A 1 176 ? 10.727 4.313 -14.980 1.00 93.81 176 ILE A C 1
ATOM 1417 O O . ILE A 1 176 ? 11.605 4.226 -15.841 1.00 93.81 176 ILE A O 1
ATOM 1421 N N . ALA A 1 177 ? 10.575 5.419 -14.245 1.00 91.31 177 ALA A N 1
ATOM 1422 C CA . ALA A 1 177 ? 11.440 6.589 -14.388 1.00 91.31 177 ALA A CA 1
ATOM 1423 C C . ALA A 1 177 ? 12.913 6.278 -14.069 1.00 91.31 177 ALA A C 1
ATOM 1425 O O . ALA A 1 177 ? 13.810 6.828 -14.714 1.00 91.31 177 ALA A O 1
ATOM 1426 N N . ASP A 1 178 ? 13.171 5.395 -13.104 1.00 91.19 178 ASP A N 1
ATOM 1427 C CA . ASP A 1 178 ? 14.525 4.979 -12.737 1.00 91.19 178 ASP A CA 1
ATOM 1428 C C . ASP A 1 178 ? 15.095 3.900 -13.665 1.00 91.19 178 ASP A C 1
ATOM 1430 O O . ASP A 1 178 ? 16.290 3.932 -13.973 1.00 91.19 178 ASP A O 1
ATOM 1434 N N . LEU A 1 179 ? 14.253 3.023 -14.224 1.00 91.25 179 LEU A N 1
ATOM 1435 C CA . LEU A 1 179 ? 14.663 2.025 -15.219 1.00 91.25 179 LEU A CA 1
ATOM 1436 C C . LEU A 1 179 ? 15.402 2.656 -16.411 1.00 91.25 179 LEU A C 1
ATOM 1438 O O . LEU A 1 179 ? 16.361 2.086 -16.936 1.00 91.25 179 LEU A O 1
ATOM 1442 N N . ALA A 1 180 ? 14.976 3.842 -16.850 1.00 83.44 180 ALA A N 1
ATOM 1443 C CA . ALA A 1 180 ? 15.594 4.542 -17.974 1.00 83.44 180 ALA A CA 1
ATOM 1444 C C . ALA A 1 180 ? 16.998 5.096 -17.657 1.00 83.44 180 ALA A C 1
ATOM 1446 O O . ALA A 1 180 ? 17.786 5.304 -18.579 1.00 83.44 180 ALA A O 1
ATOM 1447 N N . LYS A 1 181 ? 17.318 5.319 -16.376 1.00 86.25 181 LYS A N 1
ATOM 1448 C CA . LYS A 1 181 ? 18.541 6.006 -15.921 1.00 86.25 181 LYS A CA 1
ATOM 1449 C C . LYS A 1 181 ? 19.653 5.054 -15.478 1.00 86.25 181 LYS A C 1
ATOM 1451 O O . LYS A 1 181 ? 20.811 5.455 -15.437 1.00 86.25 181 LYS A O 1
ATOM 1456 N N . GLN A 1 182 ? 19.299 3.827 -15.108 1.00 83.31 182 GLN A N 1
ATOM 1457 C CA . GLN A 1 182 ? 20.197 2.906 -14.413 1.00 83.31 182 GLN A CA 1
ATOM 1458 C C . GLN A 1 182 ? 21.071 2.051 -15.343 1.00 83.31 182 GLN A C 1
ATOM 1460 O O . GLN A 1 182 ? 20.784 1.883 -16.532 1.00 83.31 182 GLN A O 1
ATOM 1465 N N . THR A 1 183 ? 22.149 1.490 -14.794 1.00 81.50 183 THR A N 1
ATOM 1466 C CA . THR A 1 183 ? 23.019 0.521 -15.482 1.00 81.50 183 THR A CA 1
ATOM 1467 C C . THR A 1 183 ? 22.347 -0.850 -15.616 1.00 81.50 183 THR A C 1
ATOM 1469 O O . THR A 1 183 ? 21.360 -1.142 -14.949 1.00 81.50 183 THR A O 1
ATOM 1472 N N . ILE A 1 184 ? 22.888 -1.740 -16.458 1.00 80.00 184 ILE A N 1
ATOM 1473 C CA . ILE A 1 184 ? 22.302 -3.073 -16.713 1.00 80.00 184 ILE A CA 1
ATOM 1474 C C . ILE A 1 184 ? 22.078 -3.873 -15.415 1.00 80.00 184 ILE A C 1
ATOM 1476 O O . ILE A 1 184 ? 21.036 -4.505 -15.258 1.00 80.00 184 ILE A O 1
ATOM 1480 N N . ILE A 1 185 ? 23.034 -3.834 -14.480 1.00 80.19 185 ILE A N 1
ATOM 1481 C CA . ILE A 1 185 ? 22.955 -4.576 -13.209 1.00 80.19 185 ILE A CA 1
ATOM 1482 C C . ILE A 1 185 ? 21.855 -3.998 -12.316 1.00 80.19 185 ILE A C 1
ATOM 1484 O O . ILE A 1 185 ? 21.051 -4.735 -11.754 1.00 80.19 185 ILE A O 1
ATOM 1488 N N . GLU A 1 186 ? 21.799 -2.676 -12.209 1.00 81.88 186 GLU A N 1
ATOM 1489 C CA . GLU A 1 186 ? 20.838 -1.960 -11.372 1.00 81.88 186 GLU A CA 1
ATOM 1490 C C . GLU A 1 186 ? 19.398 -2.124 -11.890 1.00 81.88 186 GLU A C 1
ATOM 1492 O O . GLU A 1 186 ? 18.481 -2.405 -11.113 1.00 81.88 186 GLU A O 1
ATOM 1497 N N . LYS A 1 187 ? 19.217 -2.090 -13.220 1.00 89.69 187 LYS A N 1
ATOM 1498 C CA . LYS A 1 187 ? 17.928 -2.358 -13.872 1.00 89.69 187 LYS A CA 1
ATOM 1499 C C . LYS A 1 187 ? 17.382 -3.746 -13.556 1.00 89.69 187 LYS A C 1
ATOM 1501 O O . LYS A 1 187 ? 16.166 -3.901 -13.488 1.00 89.69 187 LYS A O 1
ATOM 1506 N N . ALA A 1 188 ? 18.236 -4.752 -13.349 1.00 92.19 188 ALA A N 1
ATOM 1507 C CA . ALA A 1 188 ? 17.783 -6.119 -13.095 1.00 92.19 188 ALA A CA 1
ATOM 1508 C C . ALA A 1 188 ? 16.871 -6.209 -11.859 1.00 92.19 188 ALA A C 1
ATOM 1510 O O . ALA A 1 188 ? 15.871 -6.924 -11.895 1.00 92.19 188 ALA A O 1
ATOM 1511 N N . TYR A 1 189 ? 17.159 -5.442 -10.802 1.00 92.88 189 TYR A N 1
ATOM 1512 C CA . TYR A 1 189 ? 16.336 -5.423 -9.588 1.00 92.88 189 TYR A CA 1
ATOM 1513 C C . TYR A 1 189 ? 15.005 -4.699 -9.786 1.00 92.88 189 TYR A C 1
ATOM 1515 O O . TYR A 1 189 ? 13.982 -5.147 -9.271 1.00 92.88 189 TYR A O 1
ATOM 1523 N N . ILE A 1 190 ? 14.994 -3.623 -10.576 1.00 94.94 190 ILE A N 1
ATOM 1524 C CA . ILE A 1 190 ? 13.755 -2.933 -10.956 1.00 94.94 190 ILE A CA 1
ATOM 1525 C C . ILE A 1 190 ? 12.876 -3.852 -11.809 1.00 94.94 190 ILE A C 1
ATOM 1527 O O . ILE A 1 190 ? 11.676 -3.967 -11.565 1.00 94.94 190 ILE A O 1
ATOM 1531 N N . LEU A 1 191 ? 13.466 -4.540 -12.787 1.00 95.75 191 LEU A N 1
ATOM 1532 C CA . LEU A 1 191 ? 12.744 -5.463 -13.660 1.00 95.75 191 LEU A CA 1
ATOM 1533 C C . LEU A 1 191 ? 12.215 -6.680 -12.899 1.00 95.75 191 LEU A C 1
ATOM 1535 O O . LEU A 1 191 ? 11.091 -7.104 -13.160 1.00 95.75 191 LEU A O 1
ATOM 1539 N N . ASP A 1 192 ? 12.982 -7.226 -11.950 1.00 94.81 192 ASP A N 1
ATOM 1540 C CA . ASP A 1 192 ? 12.492 -8.283 -11.056 1.00 94.81 192 ASP A CA 1
ATOM 1541 C C . ASP A 1 192 ? 11.316 -7.791 -10.206 1.00 94.81 192 ASP A C 1
ATOM 1543 O O . ASP A 1 192 ? 10.291 -8.470 -10.121 1.00 94.81 192 ASP A O 1
ATOM 1547 N N . ALA A 1 193 ? 11.412 -6.576 -9.652 1.00 95.56 193 ALA A N 1
ATOM 1548 C CA . ALA A 1 193 ? 10.318 -5.979 -8.901 1.00 95.56 193 ALA A CA 1
ATOM 1549 C C . ALA A 1 193 ? 9.051 -5.877 -9.766 1.00 95.56 193 ALA A C 1
ATOM 1551 O O . ALA A 1 193 ? 8.026 -6.465 -9.420 1.00 95.56 193 ALA A O 1
ATOM 1552 N N . LEU A 1 194 ? 9.132 -5.237 -10.938 1.00 96.62 194 LEU A N 1
ATOM 1553 C CA . LEU A 1 194 ? 7.998 -5.066 -11.855 1.00 96.62 194 LEU A CA 1
ATOM 1554 C C . LEU A 1 194 ? 7.359 -6.398 -12.290 1.00 96.62 194 LEU A C 1
ATOM 1556 O O . LEU A 1 194 ? 6.141 -6.463 -12.464 1.00 96.62 194 LEU A O 1
ATOM 1560 N N . LYS A 1 195 ? 8.133 -7.483 -12.418 1.00 96.50 195 LYS A N 1
ATOM 1561 C CA . LYS A 1 195 ? 7.602 -8.825 -12.732 1.00 96.50 195 LYS A CA 1
ATOM 1562 C C . LYS A 1 195 ? 6.795 -9.443 -11.591 1.00 96.50 195 LYS A C 1
ATOM 1564 O O . LYS A 1 195 ? 5.907 -10.244 -11.857 1.00 96.50 195 LYS A O 1
ATOM 1569 N N . ARG A 1 196 ? 7.098 -9.093 -10.339 1.00 94.50 196 ARG A N 1
ATOM 1570 C CA . ARG A 1 196 ? 6.563 -9.767 -9.142 1.00 94.50 196 ARG A CA 1
ATOM 1571 C C . ARG A 1 196 ? 5.552 -8.926 -8.350 1.00 94.50 196 ARG A C 1
ATOM 1573 O O . ARG A 1 196 ? 4.930 -9.451 -7.430 1.00 94.50 196 ARG A O 1
ATOM 1580 N N . LEU A 1 197 ? 5.371 -7.647 -8.694 1.00 95.12 197 LEU A N 1
ATOM 1581 C CA . LEU A 1 197 ? 4.270 -6.812 -8.187 1.00 95.12 197 LEU A CA 1
ATOM 1582 C C . LEU A 1 197 ? 2.890 -7.390 -8.573 1.00 95.12 197 LEU A C 1
ATOM 1584 O O . LEU A 1 197 ? 2.794 -8.207 -9.494 1.00 95.12 197 LEU A O 1
ATOM 1588 N N . GLY A 1 198 ? 1.819 -6.971 -7.890 1.00 92.00 198 GLY A N 1
ATOM 1589 C CA . GLY A 1 198 ? 0.451 -7.444 -8.142 1.00 92.00 198 GLY A CA 1
ATOM 1590 C C . GLY A 1 198 ? -0.070 -7.114 -9.549 1.00 92.00 198 GLY A C 1
ATOM 1591 O O . GLY A 1 198 ? 0.565 -6.379 -10.301 1.00 92.00 198 GLY A O 1
ATOM 1592 N N . SER A 1 199 ? -1.192 -7.704 -9.971 1.00 92.69 199 SER A N 1
ATOM 1593 C CA . SER A 1 199 ? -1.747 -7.531 -11.332 1.00 92.69 199 SER A CA 1
ATOM 1594 C C . SER A 1 199 ? -2.172 -6.091 -11.647 1.00 92.69 199 SER A C 1
ATOM 1596 O O . SER A 1 199 ? -2.194 -5.684 -12.805 1.00 92.69 199 SER A O 1
ATOM 1598 N N . GLU A 1 200 ? -2.462 -5.289 -10.624 1.00 93.12 200 GLU A N 1
ATOM 1599 C CA . GLU A 1 200 ? -2.848 -3.878 -10.731 1.00 93.12 200 GLU A CA 1
ATOM 1600 C C . GLU A 1 200 ? -1.781 -2.981 -11.385 1.00 93.12 200 GLU A C 1
ATOM 1602 O O . GLU A 1 200 ? -2.073 -1.859 -11.808 1.00 93.12 200 GLU A O 1
ATOM 1607 N N . VAL A 1 201 ? -0.539 -3.459 -11.487 1.00 95.56 201 V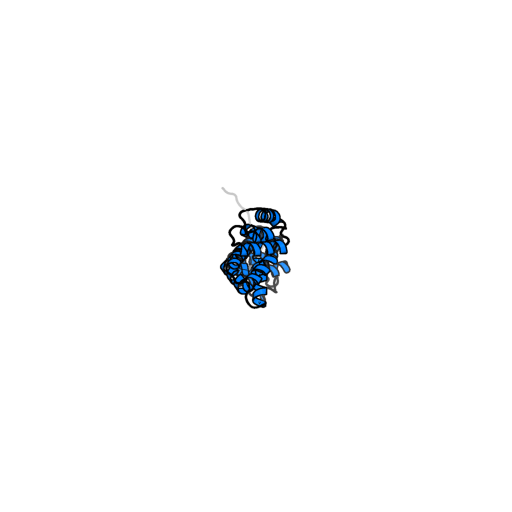AL A N 1
ATOM 1608 C CA . VAL A 1 201 ? 0.574 -2.716 -12.093 1.00 95.56 201 VAL A CA 1
ATOM 1609 C C . VAL A 1 201 ? 0.638 -2.835 -13.615 1.00 95.56 201 VAL A C 1
ATOM 1611 O O . VAL A 1 201 ? 1.387 -2.096 -14.244 1.00 95.56 201 VAL A O 1
ATOM 1614 N N . GLU A 1 202 ? -0.134 -3.730 -14.234 1.00 95.06 202 GLU A N 1
ATOM 1615 C CA . GLU A 1 202 ? -0.064 -3.951 -15.685 1.00 95.06 202 GLU A CA 1
ATOM 1616 C C . GLU A 1 202 ? -0.492 -2.716 -16.476 1.00 95.06 202 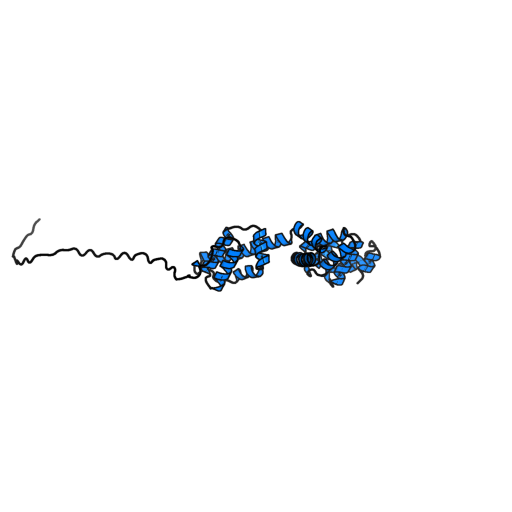GLU A C 1
ATOM 1618 O O . GLU A 1 202 ? 0.224 -2.293 -17.379 1.00 95.06 202 GLU A O 1
ATOM 1623 N N . ALA A 1 203 ? -1.608 -2.088 -16.097 1.00 94.56 203 ALA A N 1
ATOM 1624 C CA . ALA A 1 203 ? -2.113 -0.889 -16.764 1.00 94.56 203 ALA A CA 1
ATOM 1625 C C . ALA A 1 203 ? -1.086 0.265 -16.806 1.00 94.56 203 ALA A C 1
ATOM 1627 O O . ALA A 1 203 ? -0.823 0.769 -17.899 1.00 94.56 203 ALA A O 1
ATOM 1628 N N . PRO A 1 204 ? -0.452 0.679 -15.687 1.00 95.38 204 PRO A N 1
ATOM 1629 C CA . PRO A 1 204 ? 0.573 1.721 -15.744 1.00 95.38 204 PRO A CA 1
ATOM 1630 C C . PRO A 1 204 ? 1.854 1.291 -16.478 1.00 95.38 204 PRO A C 1
ATOM 1632 O O . PRO A 1 204 ? 2.508 2.149 -17.065 1.00 95.38 204 PRO A O 1
ATOM 1635 N N . ILE A 1 205 ? 2.211 -0.002 -16.505 1.00 96.12 205 ILE A N 1
ATOM 1636 C CA . ILE A 1 205 ? 3.339 -0.482 -17.328 1.00 96.12 205 ILE A CA 1
ATOM 1637 C C . ILE A 1 205 ? 3.014 -0.348 -18.821 1.00 96.12 205 ILE A C 1
ATOM 1639 O O . ILE A 1 205 ? 3.845 0.154 -19.575 1.00 96.12 205 ILE A O 1
ATOM 1643 N N . ILE A 1 206 ? 1.813 -0.760 -19.242 1.00 95.88 206 ILE A N 1
ATOM 1644 C CA . ILE A 1 206 ? 1.347 -0.633 -20.633 1.00 95.88 206 ILE A CA 1
ATOM 1645 C C . ILE A 1 206 ? 1.347 0.840 -21.047 1.00 95.88 206 ILE A C 1
ATOM 1647 O O . ILE A 1 206 ? 1.918 1.185 -22.078 1.00 95.88 206 ILE A O 1
ATOM 1651 N N . ALA A 1 207 ? 0.786 1.716 -20.209 1.00 94.56 207 ALA A N 1
ATOM 1652 C CA . ALA A 1 207 ? 0.745 3.153 -20.472 1.00 94.56 207 ALA A CA 1
ATOM 1653 C C . ALA A 1 207 ? 2.146 3.769 -20.647 1.00 94.56 207 ALA A C 1
ATOM 1655 O O . ALA A 1 207 ? 2.321 4.698 -21.428 1.00 94.56 207 ALA A O 1
ATOM 1656 N N . ALA A 1 208 ? 3.153 3.242 -19.948 1.00 94.19 208 ALA A N 1
ATOM 1657 C CA . ALA A 1 208 ? 4.525 3.729 -20.026 1.00 94.19 208 ALA A CA 1
ATOM 1658 C C . ALA A 1 208 ? 5.326 3.213 -21.234 1.00 94.19 208 ALA A C 1
ATOM 1660 O O . ALA A 1 208 ? 6.454 3.663 -21.449 1.00 94.19 208 ALA A O 1
ATOM 1661 N N . LEU A 1 209 ? 4.794 2.267 -22.020 1.00 93.12 209 LEU A N 1
ATOM 1662 C CA . LEU A 1 209 ? 5.436 1.857 -23.274 1.00 93.12 209 LEU A CA 1
ATOM 1663 C C . LEU A 1 209 ? 5.549 3.049 -24.231 1.00 93.12 209 LEU A C 1
ATOM 1665 O O . LEU A 1 209 ? 6.554 3.209 -24.931 1.00 93.12 209 LEU A O 1
ATOM 1669 N N . GLU A 1 210 ? 4.546 3.922 -24.238 1.00 86.69 210 GLU A N 1
ATOM 1670 C CA . GLU A 1 210 ? 4.604 5.183 -24.959 1.00 86.69 210 GLU A CA 1
ATOM 1671 C C . GLU A 1 210 ? 5.486 6.201 -24.213 1.00 86.69 210 GLU A C 1
ATOM 1673 O O . GLU A 1 210 ? 5.480 6.298 -22.991 1.00 86.69 210 GLU A O 1
ATOM 1678 N N . GLY A 1 211 ? 6.310 6.953 -24.949 1.00 85.00 211 GLY A N 1
ATOM 1679 C CA . GLY A 1 211 ? 7.188 7.980 -24.371 1.00 85.00 211 GLY A CA 1
ATOM 1680 C C . GLY A 1 211 ? 8.524 7.481 -23.806 1.00 85.00 211 GLY A C 1
ATOM 1681 O O . GLY A 1 211 ? 9.401 8.301 -23.538 1.00 85.00 211 GLY A O 1
ATOM 1682 N N . MET A 1 212 ? 8.734 6.166 -23.688 1.00 89.00 212 MET A N 1
ATOM 1683 C CA . MET A 1 212 ? 10.009 5.607 -23.223 1.00 89.00 212 MET A CA 1
ATOM 1684 C C . MET A 1 212 ? 11.059 5.406 -24.328 1.00 89.00 212 MET A C 1
ATOM 1686 O O . MET A 1 212 ? 10.699 5.112 -25.473 1.00 89.00 212 MET A O 1
ATOM 1690 N N . PRO A 1 213 ? 12.371 5.476 -24.010 1.00 90.31 213 PRO A N 1
ATOM 1691 C CA . PRO A 1 213 ? 13.428 5.055 -24.926 1.00 90.31 213 PRO A CA 1
ATOM 1692 C C . PRO A 1 213 ? 13.247 3.598 -25.360 1.00 90.31 213 PRO A C 1
ATOM 1694 O O . PRO A 1 213 ? 12.801 2.760 -24.581 1.00 90.31 213 PRO A O 1
ATOM 1697 N N . VAL A 1 214 ? 13.662 3.273 -26.587 1.00 90.44 214 VAL A N 1
ATOM 1698 C CA . VAL A 1 214 ? 13.471 1.939 -27.193 1.00 90.44 214 VAL A CA 1
ATOM 1699 C C . VAL A 1 214 ? 14.012 0.807 -26.313 1.00 90.44 214 VAL A C 1
ATOM 1701 O O . VAL A 1 214 ? 13.379 -0.238 -26.213 1.00 90.44 214 VAL A O 1
ATOM 1704 N N . SER A 1 215 ? 15.149 1.013 -25.644 1.00 89.62 215 SER A N 1
ATOM 1705 C CA . SER A 1 215 ? 15.716 0.030 -24.714 1.00 89.62 215 SER A CA 1
ATOM 1706 C C . SER A 1 215 ? 14.790 -0.251 -23.528 1.00 89.62 215 SER A C 1
ATOM 1708 O O . SER A 1 215 ? 14.498 -1.407 -23.251 1.00 89.62 215 SER A O 1
ATOM 1710 N N . ALA A 1 216 ? 14.260 0.793 -22.887 1.00 91.94 216 ALA A N 1
ATOM 1711 C CA . ALA A 1 216 ? 13.301 0.646 -21.797 1.00 91.94 216 ALA A CA 1
ATOM 1712 C C . ALA A 1 216 ? 11.977 0.030 -22.280 1.00 91.94 216 ALA A C 1
ATOM 1714 O O . ALA A 1 216 ? 11.398 -0.782 -21.569 1.00 91.94 216 ALA A O 1
ATOM 1715 N N . GLN A 1 217 ? 11.519 0.342 -23.499 1.00 94.00 217 GLN A N 1
ATOM 1716 C CA . GLN A 1 217 ? 10.336 -0.312 -24.073 1.00 94.00 217 GLN A CA 1
ATOM 1717 C C . GLN A 1 217 ? 10.543 -1.823 -24.229 1.00 94.00 217 GLN A C 1
ATOM 1719 O O . GLN A 1 217 ? 9.666 -2.597 -23.862 1.00 94.00 217 GLN A O 1
ATOM 1724 N N . VAL A 1 218 ? 11.709 -2.255 -24.722 1.00 93.62 218 VAL A N 1
ATOM 1725 C CA . VAL A 1 218 ? 12.058 -3.683 -24.827 1.00 93.62 218 VAL A CA 1
ATOM 1726 C C . VAL A 1 218 ? 12.046 -4.356 -23.451 1.00 93.62 218 VAL A C 1
ATOM 1728 O O . VAL A 1 218 ? 11.455 -5.429 -23.316 1.00 93.62 218 VAL A O 1
ATOM 1731 N N . ASP A 1 219 ? 12.627 -3.707 -22.438 1.00 94.81 219 ASP A N 1
ATOM 1732 C CA . ASP A 1 219 ? 12.646 -4.209 -21.061 1.00 94.81 219 ASP A CA 1
ATOM 1733 C C . ASP A 1 219 ? 11.223 -4.337 -20.472 1.00 94.81 219 ASP A C 1
ATOM 1735 O O . ASP A 1 219 ? 10.893 -5.337 -19.830 1.00 94.81 219 ASP A O 1
ATOM 1739 N N . LEU A 1 220 ? 10.347 -3.354 -20.711 1.00 95.81 220 LEU A N 1
ATOM 1740 C CA . LEU A 1 220 ? 8.957 -3.385 -20.240 1.00 95.81 220 LEU A CA 1
ATOM 1741 C C . LEU A 1 220 ? 8.108 -4.430 -20.979 1.00 95.81 220 LEU A C 1
ATOM 1743 O O . LEU A 1 220 ? 7.266 -5.072 -20.353 1.00 95.81 220 LEU A O 1
ATOM 1747 N N . ILE A 1 221 ? 8.348 -4.662 -22.273 1.00 96.06 221 ILE A N 1
ATOM 1748 C CA . ILE A 1 221 ? 7.700 -5.763 -23.004 1.00 96.06 221 ILE A CA 1
ATOM 1749 C C . ILE A 1 221 ? 8.101 -7.108 -22.388 1.00 96.06 221 ILE A C 1
ATOM 1751 O O . ILE A 1 221 ? 7.236 -7.953 -22.170 1.00 96.06 221 ILE A O 1
ATOM 1755 N N . ASP A 1 222 ? 9.376 -7.296 -22.032 1.00 95.38 222 ASP A N 1
ATOM 1756 C CA . ASP A 1 222 ? 9.824 -8.504 -21.326 1.00 95.38 222 ASP A CA 1
ATOM 1757 C C . ASP A 1 222 ? 9.111 -8.708 -19.991 1.00 95.38 222 ASP A C 1
ATOM 1759 O O . ASP A 1 222 ? 8.763 -9.835 -19.634 1.00 95.38 222 ASP A O 1
ATOM 1763 N N . VAL A 1 223 ? 8.877 -7.626 -19.249 1.00 96.81 223 VAL A N 1
ATOM 1764 C CA . VAL A 1 223 ? 8.085 -7.674 -18.018 1.00 96.81 223 VAL A CA 1
ATOM 1765 C C . VAL A 1 223 ? 6.653 -8.120 -18.319 1.00 96.81 223 VAL A C 1
ATOM 1767 O O . VAL A 1 223 ? 6.169 -9.048 -17.677 1.00 96.81 223 VAL A O 1
ATOM 1770 N N . LEU A 1 224 ? 5.979 -7.508 -19.295 1.00 96.69 224 LEU A N 1
ATOM 1771 C CA . LEU A 1 224 ? 4.588 -7.829 -19.640 1.00 96.69 224 LEU A CA 1
ATOM 1772 C C . LEU A 1 224 ? 4.427 -9.275 -20.131 1.00 96.69 224 LEU A C 1
ATOM 1774 O O . LEU A 1 224 ? 3.497 -9.965 -19.712 1.00 96.69 224 LEU A O 1
ATOM 1778 N N . VAL A 1 225 ? 5.365 -9.761 -20.950 1.00 94.88 225 VAL A N 1
ATOM 1779 C CA . VAL A 1 225 ? 5.397 -11.154 -21.420 1.00 94.88 225 VAL A CA 1
ATOM 1780 C C . VAL A 1 225 ? 5.637 -12.115 -20.258 1.00 94.88 225 VAL A C 1
ATOM 1782 O O . VAL A 1 225 ? 4.891 -13.079 -20.106 1.00 94.88 225 VAL A O 1
ATOM 1785 N N . ALA A 1 226 ? 6.623 -11.842 -19.396 1.00 95.38 226 ALA A N 1
ATOM 1786 C CA . ALA A 1 226 ? 6.920 -12.690 -18.238 1.00 95.38 226 ALA A CA 1
ATOM 1787 C C . ALA A 1 226 ? 5.752 -12.769 -17.241 1.00 95.38 226 ALA A C 1
ATOM 1789 O O . ALA A 1 226 ? 5.581 -13.786 -16.571 1.00 95.38 226 ALA A O 1
ATOM 1790 N N . ARG A 1 227 ? 4.946 -11.707 -17.153 1.00 94.81 227 ARG A N 1
ATOM 1791 C CA . ARG A 1 227 ? 3.731 -11.658 -16.329 1.00 94.81 227 ARG A CA 1
ATOM 1792 C C . ARG A 1 227 ? 2.531 -12.354 -16.973 1.00 94.81 227 ARG A C 1
ATOM 1794 O O . ARG A 1 227 ? 1.558 -12.618 -16.278 1.00 94.81 227 ARG A O 1
ATOM 1801 N N . GLY A 1 228 ? 2.574 -12.627 -18.279 1.00 94.50 228 GLY A N 1
ATOM 1802 C CA . GLY A 1 228 ? 1.403 -13.082 -19.028 1.00 94.50 228 GLY A CA 1
ATOM 1803 C C . GLY A 1 228 ? 0.300 -12.020 -19.085 1.00 94.50 228 GLY A C 1
ATOM 1804 O O . GLY A 1 228 ? -0.877 -12.360 -18.995 1.00 94.50 228 GLY A O 1
ATOM 1805 N N . ALA A 1 229 ? 0.671 -10.740 -19.199 1.00 94.56 229 ALA A N 1
ATOM 1806 C CA . ALA A 1 229 ? -0.257 -9.610 -19.169 1.00 94.56 229 ALA A CA 1
ATOM 1807 C C . ALA A 1 229 ? -1.147 -9.577 -20.428 1.00 94.56 229 ALA A C 1
ATOM 1809 O O . ALA A 1 229 ? -0.835 -8.913 -21.417 1.00 94.56 229 ALA A O 1
ATOM 1810 N N . ILE A 1 230 ? -2.279 -10.289 -20.396 1.00 93.25 230 ILE A N 1
ATOM 1811 C CA . ILE A 1 230 ? -3.219 -10.405 -21.530 1.00 93.25 230 ILE A CA 1
ATOM 1812 C C . ILE A 1 230 ? -3.718 -9.024 -21.983 1.00 93.25 230 ILE A C 1
ATOM 1814 O O . ILE A 1 230 ? -3.899 -8.785 -23.175 1.00 93.25 230 ILE A O 1
ATOM 1818 N N . GLN A 1 231 ? -3.880 -8.087 -21.045 1.00 93.44 231 GLN A N 1
ATOM 1819 C CA . GLN A 1 231 ? -4.323 -6.720 -21.335 1.00 93.44 231 GLN A CA 1
ATOM 1820 C C . GLN A 1 231 ? -3.327 -5.935 -22.205 1.00 93.44 231 GLN A C 1
ATOM 1822 O O . GLN A 1 231 ? -3.712 -4.955 -22.835 1.00 93.44 231 GLN A O 1
ATOM 1827 N N . ALA A 1 232 ? -2.061 -6.362 -22.274 1.00 95.25 232 ALA A N 1
ATOM 1828 C CA . ALA A 1 232 ? -1.048 -5.726 -23.108 1.00 95.25 232 ALA A CA 1
ATOM 1829 C C . ALA A 1 232 ? -1.129 -6.139 -24.585 1.00 95.25 232 ALA A C 1
ATOM 1831 O O . ALA A 1 232 ? -0.555 -5.456 -25.429 1.00 95.25 232 ALA A O 1
ATOM 1832 N N . VAL A 1 233 ? -1.824 -7.234 -24.922 1.00 94.94 233 VAL A N 1
ATOM 1833 C CA . VAL A 1 233 ? -1.836 -7.801 -26.285 1.00 94.94 233 VAL A CA 1
ATOM 1834 C C . VAL A 1 233 ? -2.207 -6.773 -27.366 1.00 94.94 233 VAL A C 1
ATOM 1836 O O . VAL A 1 233 ? -1.478 -6.705 -28.358 1.00 94.94 233 VAL A O 1
ATOM 1839 N N . PRO A 1 234 ? -3.259 -5.938 -27.211 1.00 94.81 234 PRO A N 1
ATOM 1840 C CA . PRO A 1 234 ? -3.595 -4.936 -28.224 1.00 94.81 234 PRO A CA 1
ATOM 1841 C C . PRO A 1 234 ? -2.461 -3.934 -28.475 1.00 94.81 234 PRO A C 1
ATOM 1843 O O . PRO A 1 234 ? -2.148 -3.634 -29.628 1.00 94.81 234 PRO A O 1
ATOM 1846 N N . GLU A 1 235 ? -1.810 -3.467 -27.407 1.00 94.50 235 GLU A N 1
ATOM 1847 C CA . GLU A 1 235 ? -0.692 -2.523 -27.495 1.00 94.50 235 GLU A CA 1
ATOM 1848 C C . GLU A 1 235 ? 0.536 -3.177 -28.144 1.00 94.50 235 GLU A C 1
ATOM 1850 O O . GLU A 1 235 ? 1.177 -2.599 -29.021 1.00 94.50 235 GLU A O 1
ATOM 1855 N N . LEU A 1 236 ? 0.834 -4.431 -27.792 1.00 94.50 236 LEU A N 1
ATOM 1856 C CA . LEU A 1 236 ? 1.941 -5.185 -28.384 1.00 94.50 236 LEU A CA 1
ATOM 1857 C C . LEU A 1 236 ? 1.723 -5.447 -29.883 1.00 94.50 236 LEU A C 1
ATOM 1859 O O . LEU A 1 236 ? 2.648 -5.287 -30.685 1.00 94.50 236 LEU A O 1
ATOM 1863 N N . TRP A 1 237 ? 0.494 -5.758 -30.303 1.00 94.62 237 TRP A N 1
ATOM 1864 C CA . TRP A 1 237 ? 0.157 -5.861 -31.725 1.00 94.62 237 TRP A CA 1
ATOM 1865 C C . TRP A 1 237 ? 0.360 -4.546 -32.471 1.00 94.62 237 TRP A C 1
ATOM 1867 O O . TRP A 1 237 ? 0.970 -4.557 -33.549 1.00 94.62 237 TRP A O 1
ATOM 1877 N N . PHE A 1 238 ? -0.078 -3.426 -31.893 1.00 92.62 238 PHE A N 1
ATOM 1878 C CA . PHE A 1 238 ? 0.151 -2.103 -32.466 1.00 92.62 238 PHE A CA 1
ATOM 1879 C C . PHE A 1 238 ? 1.653 -1.812 -32.626 1.00 92.62 238 PHE A C 1
ATOM 1881 O O . PHE A 1 238 ? 2.107 -1.513 -33.735 1.00 92.62 238 PHE A O 1
ATOM 1888 N N . LEU A 1 239 ? 2.447 -2.010 -31.568 1.00 92.88 239 LEU A N 1
ATOM 1889 C CA . LEU A 1 239 ? 3.900 -1.804 -31.592 1.00 92.88 239 LEU A CA 1
ATOM 1890 C C . LEU A 1 239 ? 4.621 -2.706 -32.602 1.00 92.88 239 LEU A C 1
ATOM 1892 O O . LEU A 1 239 ? 5.577 -2.266 -33.240 1.00 92.88 239 LEU A O 1
ATOM 1896 N N . SER A 1 240 ? 4.171 -3.953 -32.769 1.00 94.00 240 SER A N 1
ATOM 1897 C CA . SER A 1 240 ? 4.765 -4.896 -33.728 1.00 94.00 240 SER A CA 1
ATOM 1898 C C . SER A 1 240 ? 4.504 -4.519 -35.194 1.00 94.00 240 SER A C 1
ATOM 1900 O O . SER A 1 240 ? 5.306 -4.853 -36.073 1.00 94.00 240 SER A O 1
ATOM 1902 N N . SER A 1 241 ? 3.408 -3.799 -35.451 1.00 93.06 241 SER A N 1
ATOM 1903 C CA . SER A 1 241 ? 2.922 -3.485 -36.799 1.00 93.06 241 SER A CA 1
ATOM 1904 C C . SER A 1 241 ? 3.251 -2.061 -37.254 1.00 93.06 241 SER A C 1
ATOM 1906 O O . SER A 1 241 ? 3.252 -1.808 -38.458 1.00 93.06 241 SER A O 1
ATOM 1908 N N . ASP A 1 242 ? 3.546 -1.133 -36.336 1.00 91.56 242 ASP A N 1
ATOM 1909 C CA . ASP A 1 242 ? 3.841 0.260 -36.689 1.00 91.56 242 ASP A CA 1
ATOM 1910 C C . ASP A 1 242 ? 5.171 0.365 -37.471 1.00 91.56 242 ASP A C 1
ATOM 1912 O O . ASP A 1 242 ? 6.246 0.084 -36.924 1.00 91.56 242 ASP A O 1
ATOM 1916 N N . PRO A 1 243 ? 5.146 0.799 -38.748 1.00 90.94 243 PRO A N 1
ATOM 1917 C CA . PRO A 1 243 ? 6.346 0.897 -39.578 1.00 90.94 243 PRO A CA 1
ATOM 1918 C C . PRO A 1 243 ? 7.337 1.964 -39.094 1.00 90.94 243 PRO A C 1
ATOM 1920 O O . PRO A 1 243 ? 8.491 1.949 -39.514 1.00 90.94 243 PRO A O 1
ATOM 1923 N N . ARG A 1 244 ? 6.916 2.884 -38.216 1.00 91.94 244 ARG A N 1
ATOM 1924 C CA . ARG A 1 244 ? 7.776 3.938 -37.653 1.00 91.94 244 ARG A CA 1
ATOM 1925 C C . ARG A 1 244 ? 8.655 3.432 -36.509 1.00 91.94 244 ARG A C 1
ATOM 1927 O O . ARG A 1 244 ? 9.548 4.151 -36.062 1.00 91.94 244 ARG A O 1
ATOM 1934 N N . ARG A 1 245 ? 8.398 2.225 -35.997 1.00 90.69 245 ARG A N 1
ATOM 1935 C CA . ARG A 1 245 ? 9.120 1.651 -34.858 1.00 90.69 245 ARG A CA 1
ATOM 1936 C C . ARG A 1 245 ? 10.359 0.868 -35.321 1.00 90.69 245 ARG A C 1
ATOM 1938 O O . ARG A 1 245 ? 10.318 0.222 -36.367 1.00 90.69 245 ARG A O 1
ATOM 1945 N N . PRO A 1 246 ? 11.461 0.869 -34.546 1.00 92.75 246 PRO A N 1
ATOM 1946 C CA . PRO A 1 246 ? 12.648 0.085 -34.881 1.00 92.75 246 PRO A CA 1
ATOM 1947 C C . PRO A 1 246 ? 12.370 -1.423 -34.939 1.00 92.75 246 PRO A C 1
ATOM 1949 O O . PRO A 1 246 ? 11.630 -1.960 -34.115 1.00 92.75 246 PRO A O 1
ATOM 1952 N N . GLU A 1 247 ? 13.049 -2.134 -35.841 1.00 90.62 247 GLU A N 1
ATOM 1953 C CA . GLU A 1 247 ? 12.860 -3.581 -36.043 1.00 90.62 247 GLU A CA 1
ATOM 1954 C C . GLU A 1 247 ? 13.085 -4.423 -34.777 1.00 90.62 247 GLU A C 1
ATOM 1956 O O . GLU A 1 247 ? 12.367 -5.394 -34.545 1.00 90.62 247 GLU A O 1
ATOM 1961 N N . GLY A 1 248 ? 14.042 -4.047 -33.922 1.00 88.44 248 GLY A N 1
ATOM 1962 C CA . GLY A 1 248 ? 14.278 -4.743 -32.650 1.00 88.44 248 GLY A CA 1
ATOM 1963 C C . GLY A 1 248 ? 13.069 -4.692 -31.711 1.00 88.44 248 GLY A C 1
ATOM 1964 O O . GLY A 1 248 ? 12.713 -5.704 -31.111 1.00 88.44 248 GLY A O 1
ATOM 1965 N N . LEU A 1 249 ? 12.394 -3.541 -31.646 1.00 92.50 249 LEU A N 1
ATOM 1966 C CA . LEU A 1 249 ? 11.186 -3.354 -30.846 1.00 92.50 249 LEU A CA 1
ATOM 1967 C C . LEU A 1 249 ? 10.004 -4.125 -31.441 1.00 92.50 249 LEU A C 1
ATOM 1969 O O . LEU A 1 249 ? 9.305 -4.830 -30.718 1.00 92.50 249 LEU A O 1
ATOM 1973 N N . LYS A 1 250 ? 9.828 -4.056 -32.765 1.00 93.44 250 LYS A N 1
ATOM 1974 C CA . LYS A 1 250 ? 8.759 -4.780 -33.465 1.00 93.44 250 LYS A CA 1
ATOM 1975 C C . LYS A 1 250 ? 8.856 -6.287 -33.254 1.00 93.44 250 LYS A C 1
ATOM 1977 O O . LYS A 1 250 ? 7.859 -6.933 -32.947 1.00 93.44 250 LYS A O 1
ATOM 1982 N N . LYS A 1 251 ? 10.067 -6.845 -33.374 1.00 92.12 251 LYS A N 1
ATOM 1983 C CA . LYS A 1 251 ? 10.330 -8.267 -33.104 1.00 92.12 251 LYS A CA 1
ATOM 1984 C C . LYS A 1 251 ? 10.022 -8.642 -31.661 1.00 92.12 251 LYS A C 1
ATOM 1986 O O . LYS A 1 251 ? 9.528 -9.736 -31.431 1.00 92.12 251 LYS A O 1
ATOM 1991 N N . LYS A 1 252 ? 10.309 -7.750 -30.710 1.00 91.94 252 LYS A N 1
ATOM 1992 C CA . LYS A 1 252 ? 10.043 -7.986 -29.291 1.00 91.94 252 LYS A CA 1
ATOM 1993 C C . LYS A 1 252 ? 8.552 -7.987 -28.961 1.00 91.94 252 LYS A C 1
ATOM 1995 O O . LYS A 1 252 ? 8.110 -8.813 -28.176 1.00 91.94 252 LYS A O 1
ATOM 2000 N N . ALA A 1 253 ? 7.797 -7.074 -29.566 1.00 92.12 253 ALA A N 1
ATOM 2001 C CA . ALA A 1 253 ? 6.355 -6.944 -29.375 1.00 92.12 253 ALA A CA 1
ATOM 2002 C C . ALA A 1 253 ? 5.542 -8.023 -30.114 1.00 92.12 253 ALA A C 1
ATOM 2004 O O . ALA A 1 253 ? 4.336 -8.145 -29.913 1.00 92.12 253 ALA A O 1
ATOM 2005 N N . LYS A 1 254 ? 6.186 -8.803 -30.987 1.00 90.81 254 LYS A N 1
ATOM 2006 C CA . LYS A 1 254 ? 5.547 -9.895 -31.710 1.00 90.81 254 LYS A CA 1
ATOM 2007 C C . LYS A 1 254 ? 5.387 -11.104 -30.783 1.00 90.81 254 LYS A C 1
ATOM 2009 O O . LYS A 1 254 ? 6.367 -11.785 -30.490 1.00 90.81 254 LYS A O 1
ATOM 2014 N N . LEU A 1 255 ? 4.152 -11.325 -30.335 1.00 77.31 255 LEU A N 1
ATOM 2015 C CA . LEU A 1 255 ? 3.716 -12.513 -29.595 1.00 77.31 255 LEU A CA 1
ATOM 2016 C C . LEU A 1 255 ? 3.537 -13.725 -30.518 1.00 77.31 255 LEU A C 1
ATOM 2018 O O . LEU A 1 255 ? 3.150 -13.518 -31.695 1.00 77.31 255 LEU A O 1
#

Sequence (255 aa):
MVKGLRRIALGMMIACISMEGLHVSAQDEAPKPPDNRRDGYRQFFKQPQNIFDYWEAITFEIEVGKYDFAARYLHDLTEKKYSDAELASLVDKVTLNAIFKLRLVGTWSKDKIINQQAKKEADDLIQMAGAASLKKLQDPERIAKLIQQLQGNPEERAFAFKELYRSGSYSVPFLIADLAKQTIIEKAYILDALKRLGSEVEAPIIAALEGMPVSAQVDLIDVLVARGAIQAVPELWFLSSDPRRPEGLKKKAKL